Protein AF-A0A6I2RCQ2-F1 (afdb_monomer_lite)

Secondary structure (DSSP, 8-state):
---HHHHHHHT--SS-HHHHHHHHHHHS-HHHHHHHHHHHHHTT-HHHHEEEEEEEEEETTEEEEEEEEEEHHHHHHHHHH-SS-TTHHHHHHHHHHTTTHHHHHHSSBEEEETTTTEEEESSSS-SEEEEEETTTTEEEEEEE-SSEEEEEEEEETTS---PPTTEEEEEE-SS-EEEPPGGG-----------

Sequence (195 aa):
MIDRRFEVIEKDENQELSKILACAEQHLTCVEFGRKLLYMASQGRADQSFLLARAEVYYGLQSQYYSVIAGEHIRKRTQQRTWIQPGMVVEVAVGWLNSLLGPEIVEHQAEWDSTDKCMVPKSGDWCATAIVDEKHGFTLVLEAGETYVHIVTLVDKTHSFQAKPGTRVFVMDRYGAFAEDPSRSRPFRRIKKEP

pLDDT: mean 77.59, std 15.49, range [30.28, 94.56]

Radius of gyration: 16.58 Å; chains: 1; bounding box: 45×44×49 Å

Foldseek 3Di:
DQDVLCVCLLVCPPLCVQQSLQVCPVVDPLVVSVVNVVVCVVVVSCVVFKAWDWAWADDPPDIAIAIEIETPQQQVCCVVAFPDHSNVVSVVVSVCLNDPCVCVQAVFAWHADPVVRDIDTPDDFAQWEWEQEPPRFKIWIWGYHNHYIYGSDIGGNQDFDDDDGRYWYWYQDPVGIDTDDPVPPDGSDPPPPDD

Structure (mmCIF, N/CA/C/O backbone):
data_AF-A0A6I2RCQ2-F1
#
_entry.id   AF-A0A6I2RCQ2-F1
#
loop_
_atom_site.group_PDB
_atom_site.id
_atom_site.type_symbol
_atom_site.label_atom_id
_atom_site.label_alt_id
_atom_site.label_comp_id
_atom_site.label_asym_id
_atom_site.label_entity_id
_atom_site.label_seq_id
_atom_site.pdbx_PDB_ins_code
_atom_site.Cartn_x
_atom_site.Cartn_y
_atom_site.Cartn_z
_atom_site.occupancy
_atom_site.B_iso_or_equiv
_atom_site.auth_seq_id
_atom_site.auth_comp_id
_atom_site.auth_asym_id
_atom_site.auth_atom_id
_atom_site.pdbx_PDB_model_num
ATOM 1 N N . MET A 1 1 ? 8.706 -0.526 -26.725 1.00 41.12 1 MET A N 1
ATOM 2 C CA . MET A 1 1 ? 9.388 -1.764 -26.294 1.00 41.12 1 MET A CA 1
ATOM 3 C C . MET A 1 1 ? 8.865 -2.070 -24.902 1.00 41.12 1 MET A C 1
ATOM 5 O O . MET A 1 1 ? 8.997 -1.205 -24.045 1.00 41.12 1 MET A O 1
ATOM 9 N N . ILE A 1 2 ? 8.160 -3.187 -24.711 1.00 47.19 2 ILE A N 1
ATOM 10 C CA . ILE A 1 2 ? 7.672 -3.570 -23.379 1.00 47.19 2 ILE A CA 1
ATOM 11 C C . ILE A 1 2 ? 8.904 -3.962 -22.557 1.00 47.19 2 ILE A C 1
ATOM 13 O O . ILE A 1 2 ? 9.757 -4.714 -23.023 1.00 47.19 2 ILE A O 1
ATOM 17 N N . ASP A 1 3 ? 9.056 -3.365 -21.380 1.00 55.69 3 ASP A N 1
ATOM 18 C CA . ASP A 1 3 ? 10.129 -3.719 -20.458 1.00 55.69 3 ASP A CA 1
ATOM 19 C C . ASP A 1 3 ? 9.802 -5.083 -19.851 1.00 55.69 3 ASP A C 1
ATOM 21 O O . ASP A 1 3 ? 8.772 -5.233 -19.192 1.00 55.69 3 ASP A O 1
ATOM 25 N N . ARG A 1 4 ? 10.675 -6.073 -20.073 1.00 55.38 4 ARG A N 1
ATOM 26 C CA . ARG A 1 4 ? 10.490 -7.458 -19.607 1.00 55.38 4 ARG A CA 1
ATOM 27 C C . ARG A 1 4 ? 10.214 -7.564 -18.104 1.00 55.38 4 ARG A C 1
ATOM 29 O O . ARG A 1 4 ? 9.633 -8.550 -17.672 1.00 55.38 4 ARG A O 1
ATOM 36 N N . ARG A 1 5 ? 10.584 -6.554 -17.307 1.00 59.34 5 ARG A N 1
ATOM 37 C CA . ARG A 1 5 ? 10.296 -6.496 -15.861 1.00 59.34 5 ARG A CA 1
ATOM 38 C C . ARG A 1 5 ? 8.799 -6.355 -15.553 1.00 59.34 5 ARG A C 1
ATOM 40 O O . ARG A 1 5 ? 8.352 -6.838 -14.523 1.00 59.34 5 ARG A O 1
ATOM 47 N N . PHE A 1 6 ? 8.027 -5.745 -16.456 1.00 58.06 6 PHE A N 1
ATOM 48 C CA . PHE A 1 6 ? 6.571 -5.590 -16.340 1.00 58.06 6 PHE A CA 1
ATOM 49 C C . PHE A 1 6 ? 5.795 -6.737 -17.004 1.00 58.06 6 PHE A C 1
ATOM 51 O O . PHE A 1 6 ? 4.677 -7.020 -16.591 1.00 58.06 6 PHE A O 1
ATOM 58 N N . GLU A 1 7 ? 6.395 -7.464 -17.957 1.00 58.75 7 GLU A N 1
ATOM 59 C CA . GLU A 1 7 ? 5.800 -8.700 -18.509 1.00 58.75 7 GLU A CA 1
ATOM 60 C C . GLU A 1 7 ? 5.583 -9.774 -17.428 1.00 58.75 7 GLU A C 1
ATOM 62 O O . GLU A 1 7 ? 4.724 -10.642 -17.576 1.00 58.75 7 GLU A O 1
ATOM 67 N N . VAL A 1 8 ? 6.344 -9.712 -16.328 1.00 58.81 8 VAL A N 1
ATOM 68 C CA . VAL A 1 8 ? 6.175 -10.598 -15.167 1.00 58.81 8 VAL A CA 1
ATOM 69 C C . VAL A 1 8 ? 4.902 -10.258 -14.388 1.00 58.81 8 VAL A C 1
ATOM 71 O O . VAL A 1 8 ? 4.250 -11.180 -13.919 1.00 58.81 8 VAL A O 1
ATOM 74 N N . ILE A 1 9 ? 4.489 -8.983 -14.324 1.00 58.94 9 ILE A N 1
ATOM 75 C CA . ILE A 1 9 ? 3.223 -8.570 -13.679 1.00 58.94 9 ILE A CA 1
ATOM 76 C C . ILE A 1 9 ? 2.032 -9.207 -14.398 1.00 58.94 9 ILE A C 1
ATOM 78 O O . ILE A 1 9 ? 1.098 -9.680 -13.759 1.00 58.94 9 ILE A O 1
ATOM 82 N N . GLU A 1 10 ? 2.081 -9.269 -15.731 1.00 53.50 10 GLU A N 1
ATOM 83 C CA . GLU A 1 10 ? 1.006 -9.858 -16.539 1.00 53.50 10 GLU A CA 1
ATOM 84 C C . GLU A 1 10 ? 0.818 -11.360 -16.272 1.00 53.50 10 GLU A C 1
ATOM 86 O O . GLU A 1 10 ? -0.286 -11.875 -16.448 1.00 53.50 10 GLU A O 1
ATOM 91 N N . LYS A 1 11 ? 1.880 -12.050 -15.833 1.00 53.91 11 LYS A N 1
ATOM 92 C CA . LYS A 1 11 ? 1.929 -13.503 -15.609 1.00 53.91 11 LYS A CA 1
ATOM 93 C C . LYS A 1 11 ? 2.073 -13.892 -14.135 1.00 53.91 11 LYS A C 1
ATOM 95 O O . LYS A 1 11 ? 2.309 -15.067 -13.853 1.00 53.91 11 LYS A O 1
ATOM 100 N N . ASP A 1 12 ? 1.981 -12.940 -13.206 1.00 58.34 12 ASP A N 1
ATOM 101 C CA . ASP A 1 12 ? 2.188 -13.208 -11.782 1.00 58.34 12 ASP A CA 1
ATOM 102 C C . ASP A 1 12 ? 0.964 -13.900 -11.166 1.00 58.34 12 ASP A C 1
ATOM 104 O O . ASP A 1 12 ? 0.115 -13.303 -10.506 1.00 58.34 12 ASP A O 1
ATOM 108 N N . GLU A 1 13 ? 0.887 -15.210 -11.379 1.00 51.34 13 GLU A N 1
ATOM 109 C CA . GLU A 1 13 ? -0.003 -16.108 -10.642 1.00 51.34 13 GLU A CA 1
ATOM 110 C C . GLU A 1 13 ? 0.528 -16.410 -9.223 1.00 51.34 13 GLU A C 1
ATOM 112 O O . GLU A 1 13 ? -0.199 -16.966 -8.394 1.00 51.34 13 GLU A O 1
ATOM 117 N N . ASN A 1 14 ? 1.781 -16.029 -8.930 1.00 51.81 14 ASN A N 1
ATOM 118 C CA . ASN A 1 14 ? 2.586 -16.514 -7.806 1.00 51.81 14 ASN A CA 1
ATOM 119 C C . ASN A 1 14 ? 2.644 -15.575 -6.594 1.00 51.81 14 ASN A C 1
ATOM 121 O O . ASN A 1 14 ? 3.354 -15.880 -5.638 1.00 51.81 14 ASN A O 1
ATOM 125 N N . GLN A 1 15 ? 1.857 -14.496 -6.575 1.00 62.38 15 GLN A N 1
ATOM 126 C CA . GLN A 1 15 ? 1.796 -13.562 -5.440 1.00 62.38 15 GLN A CA 1
ATOM 127 C C . GLN A 1 15 ? 3.120 -12.807 -5.199 1.00 62.38 15 GLN A C 1
ATOM 129 O O . GLN A 1 15 ? 3.391 -12.399 -4.071 1.00 62.38 15 GLN A O 1
ATOM 134 N N . GLU A 1 16 ? 3.944 -12.596 -6.231 1.00 74.00 16 GLU A N 1
ATOM 135 C CA . GLU A 1 16 ? 5.191 -11.822 -6.119 1.00 74.00 16 GLU A CA 1
ATOM 136 C C . GLU A 1 16 ? 5.012 -10.324 -6.426 1.00 74.00 16 GLU A C 1
ATOM 138 O O . GLU A 1 16 ? 5.992 -9.581 -6.495 1.00 74.00 16 GLU A O 1
ATOM 143 N N . LEU A 1 17 ? 3.773 -9.850 -6.579 1.00 80.69 17 LEU A N 1
ATOM 144 C CA . LEU A 1 17 ? 3.477 -8.479 -6.989 1.00 80.69 17 LEU A CA 1
ATOM 145 C C . LEU A 1 17 ? 4.174 -7.410 -6.129 1.00 80.69 17 LEU A C 1
ATOM 147 O O . LEU A 1 17 ? 4.694 -6.452 -6.695 1.00 80.69 17 LEU A O 1
ATOM 151 N N . SER A 1 18 ? 4.290 -7.599 -4.807 1.00 82.75 18 SER A N 1
ATOM 152 C CA . SER A 1 18 ? 5.044 -6.685 -3.925 1.00 82.75 18 SER A CA 1
ATOM 153 C C . SER A 1 18 ? 6.497 -6.506 -4.377 1.00 82.75 18 SER A C 1
ATOM 155 O O . SER A 1 18 ? 6.958 -5.387 -4.589 1.00 82.75 18 SER A O 1
ATOM 157 N N . LYS A 1 19 ? 7.207 -7.616 -4.609 1.00 84.12 19 LYS A N 1
ATOM 158 C CA . LYS A 1 19 ? 8.590 -7.618 -5.099 1.00 84.12 19 LYS A CA 1
ATOM 159 C C . LYS A 1 19 ? 8.686 -6.958 -6.468 1.00 84.12 19 LYS A C 1
ATOM 161 O O . LYS A 1 19 ? 9.584 -6.154 -6.697 1.00 84.12 19 LYS A O 1
ATOM 166 N N . ILE A 1 20 ? 7.783 -7.302 -7.387 1.00 82.50 20 ILE A N 1
ATOM 167 C CA . ILE A 1 20 ? 7.839 -6.786 -8.758 1.00 82.50 20 ILE A CA 1
ATOM 168 C C . ILE A 1 20 ? 7.635 -5.268 -8.768 1.00 82.50 20 ILE A C 1
ATOM 170 O O . ILE A 1 20 ? 8.398 -4.567 -9.431 1.00 82.50 20 ILE A O 1
ATOM 174 N N . LEU A 1 21 ? 6.654 -4.758 -8.015 1.00 83.06 21 LEU A N 1
ATOM 175 C CA . LEU A 1 21 ? 6.384 -3.324 -7.902 1.00 83.06 21 LEU A CA 1
ATOM 176 C C . LEU A 1 21 ? 7.555 -2.582 -7.252 1.00 83.06 21 LEU A C 1
ATOM 178 O O . LEU A 1 21 ? 8.039 -1.608 -7.826 1.00 83.06 21 LEU A O 1
ATOM 182 N N . ALA A 1 22 ? 8.062 -3.078 -6.121 1.00 83.81 22 ALA A N 1
ATOM 183 C CA . ALA A 1 22 ? 9.182 -2.466 -5.412 1.00 83.81 22 ALA A CA 1
ATOM 184 C C . ALA A 1 22 ? 10.463 -2.444 -6.260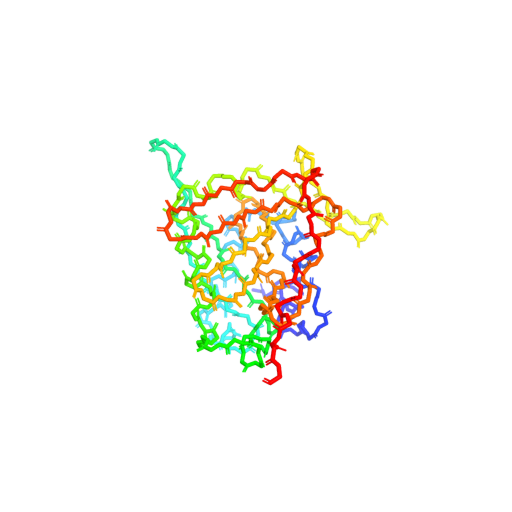 1.00 83.81 22 ALA A C 1
ATOM 186 O O . ALA A 1 22 ? 11.077 -1.391 -6.431 1.00 83.81 22 ALA A O 1
ATOM 187 N N . CYS A 1 23 ? 10.831 -3.570 -6.881 1.00 84.44 23 CYS A N 1
ATOM 188 C CA . CYS A 1 23 ? 11.979 -3.617 -7.782 1.00 84.44 23 CYS A CA 1
ATOM 189 C C . CYS A 1 23 ? 11.779 -2.718 -9.010 1.00 84.44 23 CYS A C 1
ATOM 191 O O . CYS A 1 23 ? 12.731 -2.094 -9.471 1.00 84.44 23 CYS A O 1
ATOM 193 N N . ALA A 1 24 ? 10.572 -2.641 -9.572 1.00 80.00 24 ALA A N 1
ATOM 194 C CA . ALA A 1 24 ? 10.303 -1.770 -10.709 1.00 80.00 24 ALA A CA 1
ATOM 195 C C . ALA A 1 24 ? 10.448 -0.285 -10.347 1.00 80.00 24 ALA A C 1
ATOM 197 O O . ALA A 1 24 ? 11.057 0.450 -11.122 1.00 80.00 24 ALA A O 1
ATOM 198 N N . GLU A 1 25 ? 9.942 0.140 -9.189 1.00 82.31 25 GLU A N 1
ATOM 199 C CA . GLU A 1 25 ? 10.071 1.519 -8.704 1.00 82.31 25 GLU A CA 1
ATOM 200 C C . GLU A 1 25 ? 11.527 1.878 -8.363 1.00 82.31 25 GLU A C 1
ATOM 202 O O . GLU A 1 25 ? 11.984 2.954 -8.721 1.00 82.31 25 GLU A O 1
ATOM 207 N N . GLN A 1 26 ? 12.308 0.953 -7.791 1.00 82.44 26 GLN A N 1
ATOM 208 C CA . GLN A 1 26 ? 13.737 1.175 -7.506 1.00 82.44 26 GLN A CA 1
ATOM 209 C C . GLN A 1 26 ? 14.605 1.365 -8.765 1.00 82.44 26 GLN A C 1
ATOM 211 O O . GLN A 1 26 ? 15.686 1.947 -8.691 1.00 82.44 26 GLN A O 1
ATOM 216 N N . HIS A 1 27 ? 14.177 0.846 -9.921 1.00 78.75 27 HIS A N 1
ATOM 217 C CA . HIS A 1 27 ? 14.987 0.847 -11.147 1.00 78.75 27 HIS A CA 1
ATOM 218 C C . HIS A 1 27 ? 14.441 1.741 -12.267 1.00 78.75 27 HIS A C 1
ATOM 220 O O . HIS A 1 27 ? 15.075 1.838 -13.322 1.00 78.75 27 HIS A O 1
ATOM 226 N N . LEU A 1 28 ? 13.260 2.330 -12.092 1.00 75.25 28 LEU A N 1
ATOM 227 C CA . LEU A 1 28 ? 12.632 3.232 -13.054 1.00 75.25 28 LEU A CA 1
ATOM 228 C C . LEU A 1 28 ? 12.407 4.587 -12.403 1.00 75.25 28 LEU A C 1
ATOM 230 O O . LEU A 1 28 ? 12.220 4.685 -11.197 1.00 75.25 28 LEU A O 1
ATOM 234 N N . THR A 1 29 ? 12.342 5.644 -13.206 1.00 75.56 29 THR A N 1
ATOM 235 C CA . THR A 1 29 ? 11.833 6.913 -12.680 1.00 75.56 29 THR A CA 1
ATOM 236 C C . THR A 1 29 ? 10.344 6.783 -12.333 1.00 75.56 29 THR A C 1
ATOM 238 O O . THR A 1 29 ? 9.600 6.064 -13.008 1.00 75.56 29 THR A O 1
ATOM 241 N N . CYS A 1 30 ? 9.871 7.550 -11.347 1.00 68.88 30 CYS A N 1
ATOM 242 C CA . CYS A 1 30 ? 8.453 7.633 -10.967 1.00 68.88 30 CYS A CA 1
ATOM 243 C C . CYS A 1 30 ? 7.515 7.833 -12.173 1.00 68.88 30 CYS A C 1
ATOM 245 O O . CYS A 1 30 ? 6.442 7.234 -12.269 1.00 68.88 30 CYS A O 1
ATOM 247 N N . VAL A 1 31 ? 7.942 8.653 -13.141 1.00 71.56 31 VAL A N 1
ATOM 248 C CA . VAL A 1 31 ? 7.186 8.935 -14.370 1.00 71.56 31 VAL A CA 1
ATOM 249 C C . VAL A 1 31 ? 7.101 7.705 -15.274 1.00 71.56 31 VAL A C 1
ATOM 251 O O . VAL A 1 31 ? 6.040 7.422 -15.833 1.00 71.56 31 VAL A O 1
ATOM 254 N N . GLU A 1 32 ? 8.198 6.969 -15.442 1.00 74.94 32 GLU A N 1
ATOM 255 C CA . GLU A 1 32 ? 8.230 5.750 -16.256 1.00 74.94 32 GLU A CA 1
ATOM 256 C C . GLU A 1 32 ? 7.414 4.627 -15.623 1.00 74.94 32 GLU A C 1
ATOM 258 O O . GLU A 1 32 ? 6.668 3.944 -16.328 1.00 74.94 32 GLU A O 1
ATOM 263 N N . PHE A 1 33 ? 7.523 4.469 -14.305 1.00 76.62 33 PHE A N 1
ATOM 264 C CA . PHE A 1 33 ? 6.756 3.502 -13.533 1.00 76.62 33 PHE A CA 1
ATOM 265 C C . PHE A 1 33 ? 5.246 3.765 -13.661 1.00 76.62 33 PHE A C 1
ATOM 267 O O . PHE A 1 33 ? 4.500 2.899 -14.129 1.00 76.62 33 PHE A O 1
ATOM 274 N N . GLY A 1 34 ? 4.805 4.997 -13.381 1.00 72.62 34 GLY A N 1
ATOM 275 C CA . GLY A 1 34 ? 3.395 5.381 -13.489 1.00 72.62 34 GLY A CA 1
ATOM 276 C C . GLY A 1 34 ? 2.838 5.251 -14.912 1.00 72.62 34 GLY A C 1
ATOM 277 O O . GLY A 1 34 ? 1.743 4.720 -15.110 1.00 72.62 34 GLY A O 1
ATOM 278 N N . ARG A 1 35 ? 3.601 5.662 -15.938 1.00 74.62 35 ARG A N 1
ATOM 279 C CA . ARG A 1 35 ? 3.187 5.500 -17.346 1.00 74.62 35 ARG A CA 1
ATOM 280 C C . ARG A 1 35 ? 3.020 4.035 -17.738 1.00 74.62 35 ARG A C 1
ATOM 282 O O . ARG A 1 35 ? 2.090 3.724 -18.478 1.00 74.62 35 ARG A O 1
ATOM 289 N N . LYS A 1 36 ? 3.888 3.141 -17.256 1.00 73.44 36 LYS A N 1
ATOM 290 C CA . LYS A 1 36 ? 3.789 1.703 -17.549 1.00 73.44 36 LYS A CA 1
ATOM 291 C C . LYS A 1 36 ? 2.567 1.066 -16.894 1.00 73.44 36 LYS A C 1
ATOM 293 O O . LYS A 1 36 ? 1.869 0.313 -17.568 1.00 73.44 36 LYS A O 1
ATOM 298 N N . LEU A 1 37 ? 2.265 1.405 -15.640 1.00 72.50 37 LEU A N 1
ATOM 299 C CA . LEU A 1 37 ? 1.054 0.927 -14.960 1.00 72.50 37 LEU A CA 1
ATOM 300 C C . LEU A 1 37 ? -0.220 1.346 -15.701 1.00 72.50 37 LEU A C 1
ATOM 302 O O . LEU A 1 37 ? -1.070 0.507 -16.001 1.00 72.50 37 LEU A O 1
ATOM 306 N N . LEU A 1 38 ? -0.319 2.627 -16.068 1.00 72.62 38 LEU A N 1
ATOM 307 C CA . LEU A 1 38 ? -1.460 3.147 -16.826 1.00 72.62 38 LEU A CA 1
ATOM 308 C C . LEU A 1 38 ? -1.563 2.518 -18.220 1.00 72.62 38 LEU A C 1
ATOM 310 O O . LEU A 1 38 ? -2.662 2.193 -18.670 1.00 72.62 38 LEU A O 1
ATOM 314 N N . TYR A 1 39 ? -0.428 2.309 -18.895 1.00 72.06 39 TYR A N 1
ATOM 315 C CA . TYR A 1 39 ? -0.391 1.620 -20.181 1.00 72.06 39 TYR A CA 1
ATOM 316 C C . TYR A 1 39 ? -0.957 0.199 -20.071 1.00 72.06 39 TYR A C 1
ATOM 318 O O . TYR A 1 39 ? -1.872 -0.135 -20.821 1.00 72.06 39 TYR A O 1
ATOM 326 N N . MET A 1 40 ? -0.498 -0.606 -19.106 1.00 66.69 40 MET A N 1
ATOM 327 C CA . MET A 1 40 ? -1.024 -1.960 -18.884 1.00 66.69 40 MET A CA 1
ATOM 328 C C . MET A 1 40 ? -2.530 -1.964 -18.588 1.00 66.69 40 MET A C 1
ATOM 330 O O . MET A 1 40 ? -3.253 -2.820 -19.100 1.00 66.69 40 MET A O 1
ATOM 334 N N . ALA A 1 41 ? -3.022 -0.977 -17.831 1.00 65.94 41 ALA A N 1
ATOM 335 C CA . ALA A 1 41 ? -4.452 -0.835 -17.577 1.00 65.94 41 ALA A CA 1
ATOM 336 C C . ALA A 1 41 ? -5.254 -0.511 -18.844 1.00 65.94 41 ALA A C 1
ATOM 338 O O . ALA A 1 41 ? -6.231 -1.192 -19.146 1.00 65.94 41 ALA A O 1
ATOM 339 N N . SER A 1 42 ? -4.792 0.453 -19.647 1.00 65.38 42 SER A N 1
ATOM 340 C CA . SER A 1 42 ? -5.450 0.850 -20.903 1.00 65.38 42 SER A CA 1
ATOM 341 C C . SER A 1 42 ? -5.519 -0.246 -21.973 1.00 65.38 42 SER A C 1
ATOM 343 O O . SER A 1 42 ? -6.356 -0.171 -22.867 1.00 65.38 42 SER A O 1
ATOM 345 N N . GLN A 1 43 ? -4.663 -1.270 -21.898 1.00 63.75 43 GLN A N 1
ATOM 346 C CA . GLN A 1 43 ? -4.681 -2.406 -22.827 1.00 63.75 43 GLN A CA 1
ATOM 347 C C . GLN A 1 43 ? -5.752 -3.458 -22.469 1.00 63.75 43 GLN A C 1
ATOM 349 O O . GLN A 1 43 ? -5.771 -4.528 -23.075 1.00 63.75 43 GLN A O 1
ATOM 354 N N . GLY A 1 44 ? -6.607 -3.203 -21.467 1.00 56.22 44 GLY A N 1
ATOM 355 C CA . GLY A 1 44 ? -7.601 -4.168 -20.972 1.00 56.22 44 GLY A CA 1
ATOM 356 C C . GLY A 1 44 ? -6.981 -5.367 -20.244 1.00 56.22 44 GLY A C 1
ATOM 357 O O . GLY A 1 44 ? -7.664 -6.348 -19.962 1.00 56.22 44 GLY A O 1
ATOM 358 N N . ARG A 1 45 ? -5.673 -5.303 -19.952 1.00 54.06 45 ARG A N 1
ATOM 359 C CA . ARG A 1 45 ? -4.911 -6.365 -19.279 1.00 54.06 45 ARG A CA 1
ATOM 360 C C . ARG A 1 45 ? -4.962 -6.247 -17.755 1.00 54.06 45 ARG A C 1
ATOM 362 O O . ARG A 1 45 ? -4.864 -7.265 -17.076 1.00 54.06 45 ARG A O 1
ATOM 369 N N . ALA A 1 46 ? -5.179 -5.041 -17.215 1.00 52.31 46 ALA A N 1
ATOM 370 C CA . ALA A 1 46 ? -5.454 -4.855 -15.784 1.00 52.31 46 ALA A CA 1
ATOM 371 C C . ALA A 1 46 ? -6.672 -5.683 -15.346 1.00 52.31 46 ALA A C 1
ATOM 373 O O . ALA A 1 46 ? -6.574 -6.495 -14.431 1.00 52.31 46 ALA A O 1
ATOM 374 N N . ASP A 1 47 ? -7.774 -5.631 -16.093 1.00 52.78 47 ASP A N 1
ATOM 375 C CA . ASP A 1 47 ? -8.988 -6.383 -15.751 1.00 52.78 47 ASP A CA 1
ATOM 376 C C . ASP A 1 47 ? -8.799 -7.913 -15.760 1.00 52.78 47 ASP A C 1
ATOM 378 O O . ASP A 1 47 ? -9.660 -8.639 -15.263 1.00 52.78 47 ASP A O 1
ATOM 382 N N . GLN A 1 48 ? -7.676 -8.431 -16.273 1.00 58.03 48 GLN A N 1
ATOM 383 C CA . GLN A 1 48 ? -7.335 -9.855 -16.243 1.00 58.03 48 GLN A CA 1
ATOM 384 C C . GLN A 1 48 ? -6.315 -10.219 -15.151 1.00 58.03 48 GLN A C 1
ATOM 386 O O . GLN A 1 48 ? -6.493 -11.279 -14.547 1.00 58.03 48 GLN A O 1
ATOM 391 N N . SER A 1 49 ? -5.333 -9.353 -14.854 1.00 64.81 49 SER A N 1
ATOM 392 C CA . SER A 1 49 ? -4.196 -9.671 -13.963 1.00 64.81 49 SER A CA 1
ATOM 393 C C . SER A 1 49 ? -4.117 -8.839 -12.666 1.00 64.81 49 SER A C 1
ATOM 395 O O . SER A 1 49 ? -3.635 -9.346 -11.650 1.00 64.81 49 SER A O 1
ATOM 397 N N . PHE A 1 50 ? -4.567 -7.576 -12.656 1.00 74.06 50 PHE A N 1
ATOM 398 C CA . PHE A 1 50 ? -4.534 -6.705 -11.469 1.00 74.06 50 PHE A CA 1
ATOM 399 C C . PHE A 1 50 ? -5.502 -5.512 -11.575 1.00 74.06 50 PHE A C 1
ATOM 401 O O . PHE A 1 50 ? -5.598 -4.842 -12.593 1.00 74.06 50 PHE A O 1
ATOM 408 N N . LEU A 1 51 ? -6.171 -5.166 -10.482 1.00 79.00 51 LEU A N 1
ATOM 409 C CA . LEU A 1 51 ? -6.992 -3.962 -10.384 1.00 79.00 51 LEU A CA 1
ATOM 410 C C . LEU A 1 51 ? -6.106 -2.728 -10.169 1.00 79.00 51 LEU A C 1
ATOM 412 O O . LEU A 1 51 ? -5.129 -2.792 -9.419 1.00 79.00 51 LEU A O 1
ATOM 416 N N . LEU A 1 52 ? -6.473 -1.604 -10.791 1.00 85.25 52 LEU A N 1
ATOM 417 C CA . LEU A 1 52 ? -5.770 -0.326 -10.676 1.00 85.25 52 LEU A CA 1
ATOM 418 C C . LEU A 1 52 ? -6.761 0.819 -10.445 1.00 85.25 52 LEU A C 1
ATOM 420 O O . LEU A 1 52 ? -7.713 0.981 -11.205 1.00 85.25 52 LEU A O 1
ATOM 424 N N . ALA A 1 53 ? -6.486 1.658 -9.452 1.00 87.88 53 ALA A N 1
ATOM 425 C CA . ALA A 1 53 ? -7.134 2.954 -9.284 1.00 87.88 53 ALA A CA 1
ATOM 426 C C . ALA A 1 53 ? -6.108 4.032 -8.927 1.00 87.88 53 ALA A C 1
ATOM 428 O O . ALA A 1 53 ? -4.913 3.766 -8.793 1.00 87.88 53 ALA A O 1
ATOM 429 N N . ARG A 1 54 ? -6.582 5.267 -8.774 1.00 89.50 54 ARG A N 1
ATOM 430 C CA . ARG A 1 54 ? -5.757 6.414 -8.407 1.00 89.50 54 ARG A CA 1
ATOM 431 C C . ARG A 1 54 ? -6.326 7.073 -7.159 1.00 89.50 54 ARG A C 1
ATOM 433 O O . ARG A 1 54 ? -7.506 7.413 -7.137 1.00 89.50 54 ARG A O 1
ATOM 440 N N . ALA A 1 55 ? -5.479 7.255 -6.156 1.00 91.75 55 ALA A N 1
ATOM 441 C CA . ALA A 1 55 ? -5.782 8.022 -4.954 1.00 91.75 55 ALA A CA 1
ATOM 442 C C . ALA A 1 55 ? -5.015 9.349 -4.975 1.00 91.75 55 ALA A C 1
ATOM 444 O O . ALA A 1 55 ? -3.919 9.420 -5.535 1.00 91.75 55 ALA A O 1
ATOM 445 N N . GLU A 1 56 ? -5.593 10.386 -4.379 1.00 94.31 56 GLU A N 1
ATOM 446 C CA . GLU A 1 56 ? -4.947 11.672 -4.128 1.00 94.31 56 GLU A CA 1
ATOM 447 C C . GLU A 1 56 ? -4.771 11.833 -2.621 1.00 94.31 56 GLU A C 1
ATOM 449 O O . GLU A 1 56 ? -5.746 11.958 -1.882 1.00 94.31 56 GLU A O 1
ATOM 454 N N . VAL A 1 57 ? -3.522 11.802 -2.168 1.00 93.81 57 VAL A N 1
ATOM 455 C CA . VAL A 1 57 ? -3.178 11.936 -0.754 1.00 93.81 57 VAL A CA 1
ATOM 456 C C . VAL A 1 57 ? -2.778 13.379 -0.479 1.00 93.81 57 VAL A C 1
ATOM 458 O O . VAL A 1 57 ? -1.908 13.917 -1.165 1.00 93.81 57 VAL A O 1
ATOM 461 N N . TYR A 1 58 ? -3.400 13.991 0.530 1.00 90.25 58 TYR A N 1
ATOM 462 C CA . TYR A 1 58 ? -3.165 15.380 0.925 1.00 90.25 58 TYR A CA 1
ATOM 463 C C . TYR A 1 58 ? -2.257 15.481 2.157 1.00 90.25 58 TYR A C 1
ATOM 465 O O . TYR A 1 58 ? -2.553 14.913 3.204 1.00 90.25 58 TYR A O 1
ATOM 473 N N . TYR A 1 59 ? -1.206 16.293 2.049 1.00 86.12 59 TYR A N 1
ATOM 474 C CA . TYR A 1 59 ? -0.272 16.663 3.112 1.00 86.12 59 TYR A CA 1
ATOM 475 C C . TYR A 1 59 ? -0.407 18.158 3.398 1.00 86.12 59 TYR A C 1
ATOM 477 O O . TYR A 1 59 ? 0.290 19.006 2.830 1.00 86.12 59 TYR A O 1
ATOM 485 N N . GLY A 1 60 ? -1.378 18.509 4.239 1.00 84.19 60 GLY A N 1
ATOM 486 C CA . GLY A 1 60 ? -1.746 19.907 4.449 1.00 84.19 60 GLY A CA 1
ATOM 487 C C . GLY A 1 60 ? -2.225 20.554 3.145 1.00 84.19 60 GLY A C 1
ATOM 488 O O . GLY A 1 60 ? -3.311 20.247 2.668 1.00 84.19 60 GLY A O 1
ATOM 489 N N . LEU A 1 61 ? -1.420 21.462 2.581 1.00 85.25 61 LEU A N 1
ATOM 490 C CA . LEU A 1 61 ? -1.736 22.186 1.338 1.00 85.25 61 LEU A CA 1
ATOM 491 C C . LEU A 1 61 ? -1.213 21.504 0.066 1.00 85.25 61 LEU A C 1
ATOM 493 O O . LEU A 1 61 ? -1.519 21.959 -1.034 1.00 85.25 61 LEU A O 1
ATOM 497 N N . GLN A 1 62 ? -0.391 20.466 0.201 1.00 89.44 62 GLN A N 1
ATOM 498 C CA . GLN A 1 62 ? 0.167 19.730 -0.930 1.00 89.44 62 GLN A CA 1
ATOM 499 C C . GLN A 1 62 ? -0.619 18.441 -1.152 1.00 89.44 62 GLN A C 1
ATOM 501 O O . GLN A 1 62 ? -1.176 17.886 -0.208 1.00 89.44 62 GLN A O 1
ATOM 506 N N . SER A 1 63 ? -0.652 17.950 -2.388 1.00 91.81 63 SER A N 1
ATOM 507 C CA . SER A 1 63 ? -1.188 16.626 -2.689 1.00 91.81 63 SER A CA 1
ATOM 508 C C . SER A 1 63 ? -0.291 15.864 -3.652 1.00 91.81 63 SER A C 1
ATOM 510 O O . SER A 1 63 ? 0.424 16.448 -4.471 1.00 91.81 63 SER A O 1
ATOM 512 N N . GLN A 1 64 ? -0.324 14.541 -3.536 1.00 91.38 64 GLN A N 1
ATOM 513 C CA . GLN A 1 64 ? 0.369 13.631 -4.432 1.00 91.38 64 GLN A CA 1
ATOM 514 C C . GLN A 1 64 ? -0.559 12.491 -4.832 1.00 91.38 64 GLN A C 1
ATOM 516 O O . GLN A 1 64 ? -1.365 11.999 -4.043 1.00 91.38 64 GLN A O 1
ATOM 521 N N . TYR A 1 65 ? -0.431 12.059 -6.084 1.00 90.31 65 TYR A N 1
ATOM 522 C CA . TYR A 1 65 ? -1.201 10.939 -6.596 1.00 90.31 65 TYR A CA 1
ATOM 523 C C . TYR A 1 65 ? -0.456 9.621 -6.437 1.00 90.31 65 TYR A C 1
ATOM 525 O O . TYR A 1 65 ? 0.710 9.518 -6.816 1.00 90.31 65 TYR A O 1
ATOM 533 N N . TYR A 1 66 ? -1.186 8.608 -5.980 1.00 91.25 66 TYR A N 1
ATOM 534 C CA . TYR A 1 66 ? -0.700 7.244 -5.822 1.00 91.25 66 TYR A CA 1
ATOM 535 C C . TYR A 1 66 ? -1.519 6.280 -6.676 1.00 91.25 66 TYR A C 1
ATOM 537 O O . TYR A 1 66 ? -2.746 6.385 -6.775 1.00 91.25 66 TYR A O 1
ATOM 545 N N . SER A 1 67 ? -0.828 5.324 -7.291 1.00 89.31 67 SER A N 1
ATOM 546 C CA . SER A 1 67 ? -1.458 4.196 -7.979 1.00 89.31 67 SER A CA 1
ATOM 547 C C . SER A 1 67 ? -1.855 3.138 -6.954 1.00 89.31 67 SER A C 1
ATOM 549 O O . SER A 1 67 ? -0.988 2.586 -6.288 1.00 89.31 67 SER A O 1
ATOM 551 N N . VAL A 1 68 ? -3.144 2.835 -6.820 1.00 91.06 68 VAL A N 1
ATOM 552 C CA . VAL A 1 68 ? -3.633 1.788 -5.913 1.00 91.06 68 VAL A CA 1
ATOM 553 C C . VAL A 1 68 ? -3.799 0.498 -6.696 1.00 91.06 68 VAL A C 1
ATOM 555 O O . VAL A 1 68 ? -4.560 0.461 -7.662 1.00 91.06 68 VAL A O 1
ATOM 558 N N . ILE A 1 69 ? -3.075 -0.545 -6.301 1.00 88.94 69 ILE A N 1
ATOM 559 C CA . ILE A 1 69 ? -2.903 -1.769 -7.086 1.00 88.94 69 ILE A CA 1
ATOM 560 C C . ILE A 1 69 ? -3.353 -2.970 -6.260 1.00 88.94 69 ILE A C 1
ATOM 562 O O . ILE A 1 69 ? -2.960 -3.111 -5.105 1.00 88.94 69 ILE A O 1
ATOM 566 N N . ALA A 1 70 ? -4.134 -3.871 -6.852 1.00 87.00 70 ALA A N 1
ATOM 567 C CA . ALA A 1 70 ? -4.479 -5.148 -6.233 1.00 87.00 70 ALA A CA 1
ATOM 568 C C . ALA A 1 70 ? -4.336 -6.290 -7.239 1.00 87.00 70 ALA A C 1
ATOM 570 O O . ALA A 1 70 ? -4.993 -6.291 -8.276 1.00 87.00 70 ALA A O 1
ATOM 571 N N . GLY A 1 71 ? -3.494 -7.276 -6.936 1.00 82.75 71 GLY A N 1
ATOM 572 C CA . GLY A 1 71 ? -3.281 -8.419 -7.824 1.00 82.75 71 GLY A CA 1
ATOM 573 C C . GLY A 1 71 ? -4.460 -9.394 -7.871 1.00 82.75 71 GLY A C 1
ATOM 574 O O . GLY A 1 71 ? -5.397 -9.335 -7.066 1.00 82.75 71 GLY A O 1
ATOM 575 N N . GLU A 1 72 ? -4.365 -10.371 -8.771 1.00 78.12 72 GLU A N 1
ATOM 576 C CA . GLU A 1 72 ? -5.375 -11.416 -8.969 1.00 78.12 72 GLU A CA 1
ATOM 577 C C . GLU A 1 72 ? -5.786 -12.146 -7.688 1.00 78.12 72 GLU A C 1
ATOM 579 O O . GLU A 1 72 ? -6.945 -12.508 -7.465 1.00 78.12 72 GLU A O 1
ATOM 584 N N . HIS A 1 73 ? -4.815 -12.356 -6.811 1.00 80.31 73 HIS A N 1
ATOM 585 C CA . HIS A 1 73 ? -5.026 -13.008 -5.536 1.00 80.31 73 HIS A CA 1
ATOM 586 C C . HIS A 1 73 ? -6.015 -12.247 -4.636 1.00 80.31 73 HIS A C 1
ATOM 588 O O . HIS A 1 73 ? -6.850 -12.874 -3.979 1.00 80.31 73 HIS A O 1
ATOM 594 N N . ILE A 1 74 ? -5.983 -10.910 -4.647 1.00 84.75 74 ILE A N 1
ATOM 595 C CA . ILE A 1 74 ? -6.973 -10.090 -3.942 1.00 84.75 74 ILE A CA 1
ATOM 596 C C . ILE A 1 74 ? -8.339 -10.269 -4.576 1.00 84.75 74 ILE A C 1
ATOM 598 O O . ILE A 1 74 ? -9.292 -10.547 -3.859 1.00 84.75 74 ILE A O 1
ATOM 602 N N . ARG A 1 75 ? -8.431 -10.198 -5.909 1.00 80.12 75 ARG A N 1
ATOM 603 C CA . ARG A 1 75 ? -9.693 -10.385 -6.636 1.00 80.12 75 ARG A CA 1
ATOM 604 C C . ARG A 1 75 ? -10.379 -11.695 -6.241 1.00 80.12 75 ARG A C 1
ATOM 606 O O . ARG A 1 75 ? -11.544 -11.676 -5.840 1.00 80.12 75 ARG A O 1
ATOM 613 N N . LYS A 1 76 ? -9.641 -12.811 -6.277 1.00 80.31 76 LYS A N 1
ATOM 614 C CA . LYS A 1 76 ? -10.132 -14.140 -5.871 1.00 80.31 76 LYS A CA 1
ATOM 615 C C . LYS A 1 76 ? -10.563 -14.169 -4.404 1.00 80.31 76 LYS A C 1
ATOM 617 O O . LYS A 1 76 ? -11.635 -14.683 -4.092 1.00 80.31 76 LYS A O 1
ATOM 622 N N . ARG A 1 77 ? -9.762 -13.603 -3.494 1.00 80.06 77 ARG A N 1
ATOM 623 C CA . ARG A 1 77 ? -10.108 -13.560 -2.064 1.00 80.06 77 ARG A CA 1
ATOM 624 C C . ARG A 1 77 ? -11.343 -12.718 -1.796 1.00 80.06 77 ARG A C 1
ATOM 626 O O . ARG A 1 77 ? -12.176 -13.158 -1.018 1.00 80.06 77 ARG A O 1
ATOM 633 N N . THR A 1 78 ? -11.499 -11.571 -2.446 1.00 81.94 78 THR A N 1
ATOM 634 C CA . THR A 1 78 ? -12.697 -10.738 -2.312 1.00 81.94 78 THR A CA 1
ATOM 635 C C . THR A 1 78 ? -13.945 -11.529 -2.707 1.00 81.94 78 THR A C 1
ATOM 637 O O . THR A 1 78 ? -14.876 -11.611 -1.917 1.00 81.94 78 THR A O 1
ATOM 640 N N . GLN A 1 79 ? -13.922 -12.233 -3.848 1.00 80.25 79 GLN A N 1
ATOM 641 C CA . GLN A 1 79 ? -15.043 -13.086 -4.280 1.00 80.25 79 GLN A CA 1
ATOM 642 C C . GLN A 1 79 ? -15.377 -14.215 -3.294 1.00 80.25 79 GLN A C 1
ATOM 644 O O . GLN A 1 79 ? -16.535 -14.597 -3.166 1.00 80.25 79 GLN A O 1
ATOM 649 N N . GLN A 1 80 ? -14.366 -14.788 -2.637 1.00 79.62 80 GLN A N 1
ATOM 650 C CA . GLN A 1 80 ? -14.533 -15.961 -1.773 1.00 79.62 80 GLN A CA 1
ATOM 651 C C . GLN A 1 80 ? -14.828 -15.620 -0.308 1.00 79.62 80 GLN A C 1
ATOM 653 O O . GLN A 1 80 ? -15.361 -16.462 0.411 1.00 79.62 80 GLN A O 1
ATOM 658 N N . ARG A 1 81 ? -14.411 -14.439 0.160 1.00 75.94 81 ARG A N 1
ATOM 659 C CA . ARG A 1 81 ? -14.293 -14.121 1.594 1.00 75.94 81 ARG A CA 1
ATOM 660 C C . ARG A 1 81 ? -15.131 -12.930 2.030 1.00 75.94 81 ARG A C 1
ATOM 662 O O . ARG A 1 81 ? -15.373 -12.765 3.221 1.00 75.94 81 ARG A O 1
ATOM 669 N N . THR A 1 82 ? -15.577 -12.085 1.106 1.00 78.44 82 THR A N 1
ATOM 670 C CA . THR A 1 82 ? -16.350 -10.890 1.452 1.00 78.44 82 THR A CA 1
ATOM 671 C C . THR A 1 82 ? -17.626 -10.788 0.634 1.00 78.44 82 THR A C 1
ATOM 673 O O . THR A 1 82 ? -17.838 -11.501 -0.342 1.00 78.44 82 THR A O 1
ATOM 676 N N . TRP A 1 83 ? -18.501 -9.881 1.064 1.00 75.62 83 TRP A N 1
ATOM 677 C CA . TRP A 1 83 ? -19.751 -9.563 0.374 1.00 75.62 83 TRP A CA 1
ATOM 678 C C . TRP A 1 83 ? -19.606 -8.400 -0.618 1.00 75.62 83 TRP A C 1
ATOM 680 O O . TRP A 1 83 ? -20.596 -7.982 -1.215 1.00 75.62 83 TRP A O 1
ATOM 690 N N . ILE A 1 84 ? -18.398 -7.842 -0.775 1.00 78.31 84 ILE A N 1
ATOM 691 C CA . ILE A 1 84 ? -18.151 -6.711 -1.676 1.00 78.31 84 ILE A CA 1
ATOM 692 C C . ILE A 1 84 ? -17.727 -7.205 -3.061 1.00 78.31 84 ILE A C 1
ATOM 694 O O . ILE A 1 84 ? -17.097 -8.252 -3.202 1.00 78.31 84 ILE A O 1
ATOM 698 N N . GLN A 1 85 ? -18.055 -6.439 -4.104 1.00 78.38 85 GLN A N 1
ATOM 699 C CA . GLN A 1 85 ? -17.588 -6.763 -5.450 1.00 78.38 85 GLN A CA 1
ATOM 700 C C . GLN A 1 85 ? -16.065 -6.580 -5.550 1.00 78.38 85 GLN A C 1
ATOM 702 O O . GLN A 1 85 ? -15.517 -5.692 -4.896 1.00 78.38 85 GLN A O 1
ATOM 707 N N . PRO A 1 86 ? -15.358 -7.354 -6.390 1.00 72.44 86 PRO A N 1
ATOM 708 C CA . PRO A 1 86 ? -13.900 -7.299 -6.432 1.00 72.44 86 PRO A CA 1
ATOM 709 C C . PRO A 1 86 ? -13.318 -5.929 -6.776 1.00 72.44 86 PRO A C 1
ATOM 711 O O . PRO A 1 86 ? -12.313 -5.562 -6.185 1.00 72.44 86 PRO A O 1
ATOM 714 N N . GLY A 1 87 ? -13.964 -5.149 -7.650 1.00 71.81 87 GLY A N 1
ATOM 715 C CA . GLY A 1 87 ? -13.542 -3.772 -7.951 1.00 71.81 87 GLY A CA 1
ATOM 716 C C . GLY A 1 87 ? -13.649 -2.821 -6.751 1.00 71.81 87 GLY A C 1
ATOM 717 O O . GLY A 1 87 ? -12.804 -1.946 -6.580 1.00 71.81 87 GLY A O 1
ATOM 718 N N . MET A 1 88 ? -14.607 -3.062 -5.849 1.00 81.88 88 MET A N 1
ATOM 719 C CA . MET A 1 88 ? -14.856 -2.208 -4.682 1.00 81.88 88 MET A CA 1
ATOM 720 C C . MET A 1 88 ? -13.713 -2.246 -3.666 1.00 81.88 88 MET A C 1
ATOM 722 O O . MET A 1 88 ? -13.578 -1.320 -2.876 1.00 81.88 88 MET A O 1
ATOM 726 N N . VAL A 1 89 ? -12.879 -3.295 -3.652 1.00 86.38 89 VAL A N 1
ATOM 727 C CA . VAL A 1 89 ? -11.767 -3.391 -2.687 1.00 86.38 89 VAL A CA 1
ATOM 728 C C . VAL A 1 89 ? -10.746 -2.271 -2.892 1.00 86.38 89 VAL A C 1
ATOM 730 O O . VAL A 1 89 ? -10.223 -1.719 -1.927 1.00 86.38 89 VAL A O 1
ATOM 733 N N . VAL A 1 90 ? -10.504 -1.903 -4.153 1.00 88.12 90 VAL A N 1
ATOM 734 C CA . VAL A 1 90 ? -9.591 -0.819 -4.507 1.00 88.12 90 VAL A CA 1
ATOM 735 C C . VAL A 1 90 ? -10.249 0.527 -4.227 1.00 88.12 90 VAL A C 1
ATOM 737 O O . VAL A 1 90 ? -9.595 1.414 -3.695 1.00 88.12 90 VAL A O 1
ATOM 740 N N . GLU A 1 91 ? -11.548 0.669 -4.494 1.00 88.62 91 GLU A N 1
ATOM 741 C CA . GLU A 1 91 ? -12.296 1.890 -4.170 1.00 88.62 91 GLU A CA 1
ATOM 742 C C . GLU A 1 91 ? -12.337 2.170 -2.664 1.00 88.62 91 GLU A C 1
ATOM 744 O O . GLU A 1 91 ? -12.176 3.314 -2.245 1.00 88.62 91 GLU A O 1
ATOM 749 N N . VAL A 1 92 ? -12.491 1.132 -1.837 1.00 89.00 92 VAL A N 1
ATOM 750 C CA . VAL A 1 92 ? -12.420 1.254 -0.375 1.00 89.00 92 VAL A CA 1
ATOM 751 C C . VAL A 1 92 ? -11.035 1.747 0.053 1.00 89.00 92 VAL A C 1
ATOM 753 O O . VAL A 1 92 ? -10.944 2.711 0.813 1.00 89.00 92 VAL A O 1
ATOM 756 N N . ALA A 1 93 ? -9.963 1.153 -0.481 1.00 90.81 93 ALA A N 1
ATOM 757 C CA . ALA A 1 93 ? -8.598 1.592 -0.192 1.00 90.81 93 ALA A CA 1
ATOM 758 C C . ALA A 1 93 ? -8.337 3.037 -0.658 1.00 90.81 93 ALA A C 1
ATOM 760 O O . ALA A 1 93 ? -7.742 3.820 0.079 1.00 90.81 93 ALA A O 1
ATOM 761 N N . VAL A 1 94 ? -8.833 3.422 -1.840 1.00 92.44 94 VAL A N 1
ATOM 762 C CA . VAL A 1 94 ? -8.791 4.809 -2.335 1.00 92.44 94 VAL A CA 1
ATOM 763 C C . VAL A 1 94 ? -9.537 5.746 -1.386 1.00 92.44 94 VAL A C 1
ATOM 765 O O . VAL A 1 94 ? -9.029 6.817 -1.070 1.00 92.44 94 VAL A O 1
ATOM 768 N N . GLY A 1 95 ? -10.708 5.344 -0.887 1.00 91.12 95 GLY A N 1
ATOM 769 C CA . GLY A 1 95 ? -11.470 6.118 0.090 1.00 91.12 95 GLY A CA 1
ATOM 770 C C . GLY A 1 95 ? -10.681 6.390 1.370 1.00 91.12 95 GLY A C 1
ATOM 771 O O . GLY A 1 95 ? -10.718 7.505 1.885 1.00 91.12 95 GLY A O 1
ATOM 772 N N . TRP A 1 96 ? -9.918 5.410 1.856 1.00 90.75 96 TRP A N 1
ATOM 773 C CA . TRP A 1 96 ? -9.045 5.598 3.016 1.00 90.75 96 TRP A CA 1
ATOM 774 C C . TRP A 1 96 ? -7.848 6.493 2.710 1.00 90.75 96 TRP A C 1
ATOM 776 O O . TRP A 1 96 ? -7.544 7.378 3.507 1.00 90.75 96 TRP A O 1
ATOM 786 N N . LEU A 1 97 ? -7.210 6.319 1.554 1.00 91.38 97 LEU A N 1
ATOM 787 C CA . LEU A 1 97 ? -6.063 7.131 1.139 1.00 91.38 97 LEU A CA 1
ATOM 788 C C . LEU A 1 97 ? -6.432 8.597 0.890 1.00 91.38 97 LEU A C 1
ATOM 790 O O . LEU A 1 97 ? -5.666 9.489 1.232 1.00 91.38 97 LEU A O 1
ATOM 794 N N . ASN A 1 98 ? -7.622 8.853 0.350 1.00 89.06 98 ASN A N 1
ATOM 795 C CA . ASN A 1 98 ? -8.144 10.209 0.179 1.00 89.06 98 ASN A CA 1
ATOM 796 C C . ASN A 1 98 ? -8.622 10.827 1.509 1.00 89.06 98 ASN A C 1
ATOM 798 O O . ASN A 1 98 ? -8.986 12.001 1.552 1.00 89.06 98 ASN A O 1
ATOM 802 N N . SER A 1 99 ? -8.675 10.036 2.585 1.00 83.88 99 SER A N 1
ATOM 803 C CA . SER A 1 99 ? -9.029 10.489 3.931 1.00 83.88 99 SER A CA 1
ATOM 804 C C . SER A 1 99 ? -7.775 10.741 4.781 1.00 83.88 99 SER A C 1
ATOM 806 O O . SER A 1 99 ? -6.649 10.684 4.292 1.00 83.88 99 SER A O 1
ATOM 808 N N . LEU A 1 100 ? -7.954 10.981 6.084 1.00 74.81 100 LEU A N 1
ATOM 809 C CA . LEU A 1 100 ? -6.852 11.232 7.024 1.00 74.81 100 LEU A CA 1
ATOM 810 C C . LEU A 1 100 ? -5.831 10.086 7.124 1.00 74.81 100 LEU A C 1
ATOM 812 O O . LEU A 1 100 ? -4.716 10.323 7.572 1.00 74.81 100 LEU A O 1
ATOM 816 N N . LEU A 1 101 ? -6.182 8.864 6.713 1.00 86.62 101 LEU A N 1
ATOM 817 C CA . LEU A 1 101 ? -5.244 7.738 6.726 1.00 86.62 101 LEU A CA 1
ATOM 818 C C . LEU A 1 101 ? -4.211 7.787 5.598 1.00 86.62 101 LEU A C 1
ATOM 820 O O . LEU A 1 101 ? -3.216 7.076 5.686 1.00 86.62 101 LEU A O 1
ATOM 824 N N . GLY A 1 102 ? -4.433 8.599 4.560 1.00 89.44 102 GLY A N 1
ATOM 825 C CA . GLY A 1 102 ? -3.521 8.733 3.429 1.00 89.44 102 GLY A CA 1
ATOM 826 C C . GLY A 1 102 ? -2.074 8.942 3.863 1.00 89.44 102 GLY A C 1
ATOM 827 O O . GLY A 1 102 ? -1.280 8.023 3.662 1.00 89.44 102 GLY A O 1
ATOM 828 N N . PRO 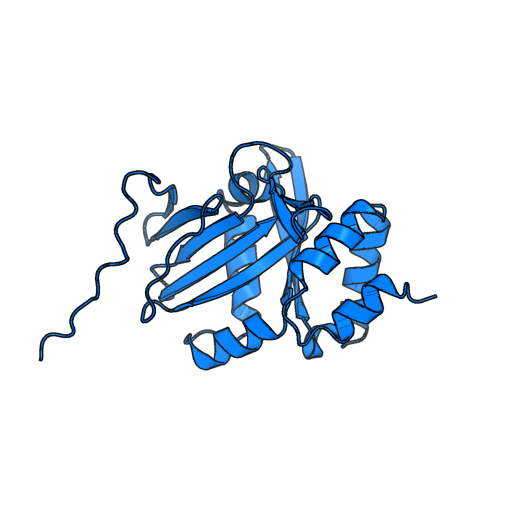A 1 103 ? -1.742 10.082 4.498 1.00 90.88 103 PRO A N 1
ATOM 829 C CA . PRO A 1 103 ? -0.376 10.392 4.920 1.00 90.88 103 PRO A CA 1
ATOM 830 C C . PRO A 1 103 ? 0.256 9.287 5.769 1.00 90.88 103 PRO A C 1
ATOM 832 O O . PRO A 1 103 ? 1.340 8.820 5.445 1.00 90.88 103 PRO A O 1
ATOM 835 N N . GLU A 1 104 ? -0.469 8.773 6.766 1.00 88.88 104 GLU A N 1
ATOM 836 C CA . GLU A 1 104 ? 0.004 7.690 7.640 1.00 88.88 104 GLU A CA 1
ATOM 837 C C . GLU A 1 104 ? 0.392 6.420 6.868 1.00 88.88 104 GLU A C 1
ATOM 839 O O . GLU A 1 104 ? 1.345 5.734 7.231 1.00 88.88 104 GLU A O 1
ATOM 844 N N . ILE A 1 105 ? -0.326 6.084 5.792 1.00 90.12 105 ILE A N 1
ATOM 845 C CA . ILE A 1 105 ? -0.017 4.905 4.976 1.00 90.12 105 ILE A CA 1
ATOM 846 C C . ILE A 1 105 ? 1.217 5.155 4.108 1.00 90.12 105 ILE A C 1
ATOM 848 O O . ILE A 1 105 ? 2.092 4.296 4.043 1.00 90.12 105 ILE A O 1
ATOM 852 N N . VAL A 1 106 ? 1.283 6.298 3.422 1.00 91.31 106 VAL A N 1
ATOM 853 C CA . VAL A 1 106 ? 2.297 6.537 2.381 1.00 91.31 106 VAL A CA 1
ATOM 854 C C . VAL A 1 106 ? 3.589 7.187 2.887 1.00 91.31 106 VAL A C 1
ATOM 856 O O . VAL A 1 106 ? 4.573 7.206 2.153 1.00 91.31 106 VAL A O 1
ATOM 859 N N . GLU A 1 107 ? 3.628 7.690 4.125 1.00 90.50 107 GLU A N 1
ATOM 860 C CA . GLU A 1 107 ? 4.875 8.107 4.793 1.00 90.50 107 GLU A CA 1
ATOM 861 C C . GLU A 1 107 ? 5.732 6.909 5.233 1.00 90.50 107 GLU A C 1
ATOM 863 O O . GLU A 1 107 ? 6.951 7.029 5.341 1.00 90.50 107 GLU A O 1
ATOM 868 N N . HIS A 1 108 ? 5.119 5.735 5.414 1.00 90.50 108 HIS A N 1
ATOM 869 C CA . HIS A 1 108 ? 5.787 4.499 5.836 1.00 90.50 108 HIS A CA 1
ATOM 870 C C . HIS A 1 108 ? 6.051 3.594 4.637 1.00 90.50 108 HIS A C 1
ATOM 872 O O . HIS A 1 108 ? 5.459 2.525 4.468 1.00 90.50 108 HIS A O 1
ATOM 878 N N . GLN A 1 109 ? 6.923 4.084 3.762 1.00 92.69 109 GLN A N 1
ATOM 879 C CA . GLN A 1 109 ? 7.262 3.417 2.514 1.00 92.69 109 GLN A CA 1
ATOM 880 C C . GLN A 1 109 ? 8.110 2.173 2.762 1.00 92.69 109 GLN A C 1
ATOM 882 O O . GLN A 1 109 ? 8.940 2.122 3.673 1.00 92.69 109 GLN A O 1
ATOM 887 N N . ALA A 1 110 ? 7.944 1.189 1.891 1.00 91.69 110 ALA A N 1
ATOM 888 C CA . ALA A 1 110 ? 8.683 -0.055 1.918 1.00 91.69 110 ALA A CA 1
ATOM 889 C C . ALA A 1 110 ? 9.459 -0.265 0.621 1.00 91.69 110 ALA A C 1
ATOM 891 O O . ALA A 1 110 ? 9.084 0.206 -0.455 1.00 91.69 110 ALA A O 1
ATOM 892 N N . GLU A 1 111 ? 10.541 -1.022 0.721 1.00 91.81 111 GLU A N 1
ATOM 893 C CA . GLU A 1 111 ? 11.337 -1.438 -0.418 1.00 91.81 111 GLU A CA 1
ATOM 894 C C . GLU A 1 111 ? 11.699 -2.914 -0.352 1.00 91.81 111 GLU A C 1
ATOM 896 O O . GLU A 1 111 ? 11.566 -3.563 0.684 1.00 91.81 111 GLU A O 1
ATOM 901 N N . TRP A 1 112 ? 12.128 -3.459 -1.487 1.00 90.88 112 TRP A N 1
ATOM 902 C CA . TRP A 1 112 ? 12.542 -4.849 -1.561 1.00 90.88 112 TRP A CA 1
ATOM 903 C C . TRP A 1 112 ? 14.012 -4.984 -1.173 1.00 90.88 112 TRP A C 1
ATOM 905 O O . TRP A 1 112 ? 14.881 -4.439 -1.860 1.00 90.88 112 TRP A O 1
ATOM 915 N N . ASP A 1 113 ? 14.292 -5.774 -0.137 1.00 88.75 113 ASP A N 1
ATOM 916 C CA . ASP A 1 113 ? 15.646 -6.236 0.142 1.00 88.75 113 ASP A CA 1
ATOM 917 C C . ASP A 1 113 ? 15.937 -7.52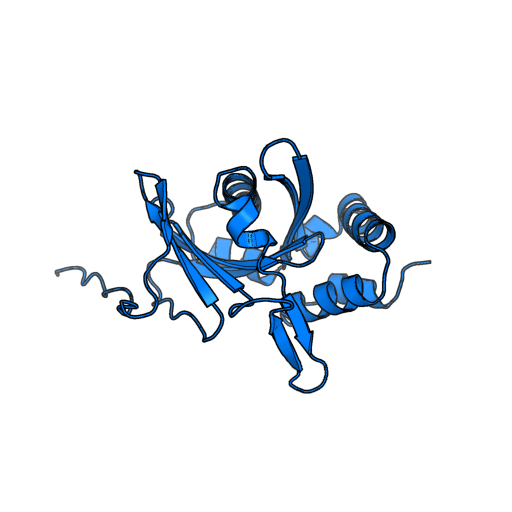3 -0.641 1.00 88.75 113 ASP A C 1
ATOM 919 O O . ASP A 1 113 ? 15.319 -8.575 -0.455 1.00 88.75 113 ASP A O 1
ATOM 923 N N . SER A 1 114 ? 16.924 -7.442 -1.532 1.00 85.62 114 SER A N 1
ATOM 924 C CA . SER A 1 114 ? 17.385 -8.582 -2.325 1.00 85.62 114 SER A CA 1
ATOM 925 C C . SER A 1 114 ? 18.110 -9.658 -1.508 1.00 85.62 114 SER A C 1
ATOM 927 O O . SER A 1 114 ? 18.151 -10.810 -1.951 1.00 85.62 114 SER A O 1
ATOM 929 N N . THR A 1 115 ? 18.651 -9.299 -0.340 1.00 87.19 115 THR A N 1
ATOM 930 C CA . THR A 1 115 ? 19.408 -10.197 0.541 1.00 87.19 115 THR A CA 1
ATOM 931 C C . THR A 1 115 ? 18.457 -11.123 1.285 1.00 87.19 115 THR A C 1
ATOM 933 O O . THR A 1 115 ? 18.502 -12.340 1.085 1.00 87.19 115 THR A O 1
ATOM 936 N N . ASP A 1 116 ? 17.534 -10.542 2.055 1.00 85.38 116 ASP A N 1
ATOM 937 C CA . ASP A 1 116 ? 16.569 -11.291 2.862 1.00 85.38 116 ASP A CA 1
ATOM 938 C C . ASP A 1 116 ? 15.311 -11.695 2.077 1.00 85.38 116 ASP A C 1
ATOM 940 O O . ASP A 1 116 ? 14.484 -12.470 2.564 1.00 85.38 116 ASP A O 1
ATOM 944 N N . LYS A 1 117 ? 15.188 -11.229 0.825 1.00 86.69 117 LYS A N 1
ATOM 945 C CA . LYS A 1 117 ? 14.065 -11.500 -0.087 1.00 86.69 117 LYS A CA 1
ATOM 946 C C . LYS A 1 117 ? 12.720 -11.161 0.556 1.00 86.69 117 LYS A C 1
ATOM 948 O O . LYS A 1 117 ? 11.784 -11.968 0.530 1.00 86.69 117 LYS A O 1
ATOM 953 N N . CYS A 1 118 ? 12.630 -9.971 1.138 1.00 87.38 118 CYS A N 1
ATOM 954 C CA . CYS A 1 118 ? 11.436 -9.488 1.815 1.00 87.38 118 CYS A CA 1
ATOM 955 C C . CYS A 1 118 ? 11.258 -7.973 1.645 1.00 87.38 118 CYS A C 1
ATOM 957 O O . CYS A 1 118 ? 12.163 -7.266 1.199 1.00 87.38 118 CYS A O 1
ATOM 959 N N . MET A 1 119 ? 10.062 -7.487 1.984 1.00 89.50 119 MET A N 1
ATOM 960 C CA . MET A 1 119 ? 9.794 -6.054 2.083 1.00 89.50 119 MET A CA 1
ATOM 961 C C . MET A 1 119 ? 10.328 -5.523 3.415 1.00 89.50 119 MET A C 1
ATOM 963 O O . MET A 1 119 ? 9.985 -6.053 4.475 1.00 89.50 119 MET A O 1
ATOM 967 N N . VAL A 1 120 ? 11.118 -4.456 3.356 1.00 91.25 120 VAL A N 1
ATOM 968 C CA . VAL A 1 120 ? 11.703 -3.764 4.511 1.00 91.25 120 VAL A CA 1
ATOM 969 C C . VAL A 1 120 ? 11.286 -2.290 4.507 1.00 91.25 120 VAL A C 1
ATOM 971 O O . VAL A 1 120 ? 11.011 -1.743 3.437 1.00 91.25 120 VAL A O 1
ATOM 974 N N . PRO A 1 121 ? 11.177 -1.631 5.672 1.00 91.75 121 PRO A N 1
ATOM 975 C CA . PRO A 1 121 ? 10.863 -0.205 5.717 1.00 91.75 121 PRO A CA 1
ATOM 976 C C . PRO A 1 121 ? 12.007 0.619 5.110 1.00 91.75 121 PRO A C 1
ATOM 978 O O . PRO A 1 121 ? 13.169 0.394 5.444 1.00 91.75 121 PRO A O 1
ATOM 981 N N . LYS A 1 122 ? 11.683 1.610 4.268 1.00 90.06 122 LYS A N 1
ATOM 982 C CA . LYS A 1 122 ? 12.649 2.639 3.834 1.00 90.06 122 LYS A CA 1
ATOM 983 C C . LYS A 1 122 ? 13.017 3.577 4.985 1.00 90.06 122 LYS A C 1
ATOM 985 O O . LYS A 1 122 ? 14.143 4.062 5.071 1.00 90.06 122 LYS A O 1
ATOM 990 N N . SER A 1 123 ? 12.051 3.849 5.856 1.00 83.75 123 SER A N 1
ATOM 991 C CA . SER A 1 123 ? 12.189 4.681 7.049 1.00 83.75 123 SER A CA 1
ATOM 992 C C . SER A 1 123 ? 11.205 4.226 8.133 1.00 83.75 123 SER A C 1
ATOM 994 O O . SER A 1 123 ? 10.160 3.646 7.842 1.00 83.75 123 SER A O 1
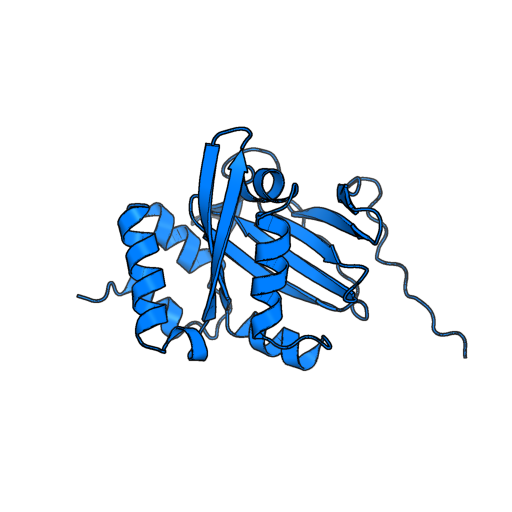ATOM 996 N N . GLY A 1 124 ? 11.541 4.490 9.399 1.00 81.38 124 GLY A N 1
ATOM 997 C CA . GLY A 1 124 ? 10.711 4.098 10.542 1.00 81.38 124 GLY A CA 1
ATOM 998 C C . GLY A 1 124 ? 10.728 2.593 10.832 1.00 81.38 124 GLY A C 1
ATOM 999 O O . GLY A 1 124 ? 11.675 1.890 10.480 1.00 81.38 124 GLY A O 1
ATOM 1000 N N . ASP A 1 125 ? 9.673 2.116 11.500 1.00 83.19 125 ASP A N 1
ATOM 1001 C CA . ASP A 1 125 ? 9.646 0.786 12.132 1.00 83.19 125 ASP A CA 1
ATOM 1002 C C . ASP A 1 125 ? 8.712 -0.228 11.443 1.00 83.19 125 ASP A C 1
ATOM 1004 O O . ASP A 1 125 ? 8.613 -1.379 11.881 1.00 83.19 125 ASP A O 1
ATOM 1008 N N . TRP A 1 126 ? 7.975 0.166 10.398 1.00 89.00 126 TRP A N 1
ATOM 1009 C CA . TRP A 1 126 ? 7.024 -0.726 9.729 1.00 89.00 126 TRP A CA 1
ATOM 1010 C C . TRP A 1 126 ? 6.969 -0.518 8.219 1.00 89.00 126 TRP A C 1
ATOM 1012 O O . TRP A 1 126 ? 7.143 0.587 7.721 1.00 89.00 126 TRP A O 1
ATOM 1022 N N . CYS A 1 127 ? 6.717 -1.610 7.497 1.00 90.12 127 CYS A N 1
ATOM 1023 C CA . CYS A 1 127 ? 6.669 -1.658 6.035 1.00 90.12 127 CYS A CA 1
ATOM 1024 C C . CYS A 1 127 ? 5.263 -1.939 5.487 1.00 90.12 127 CYS A C 1
ATOM 1026 O O . CYS A 1 127 ? 5.043 -1.871 4.280 1.00 90.12 127 CYS A O 1
ATOM 1028 N N . ALA A 1 128 ? 4.308 -2.261 6.362 1.00 91.56 128 ALA A N 1
ATOM 1029 C CA . ALA A 1 128 ? 2.932 -2.528 5.975 1.00 91.56 128 ALA A CA 1
ATOM 1030 C C . ALA A 1 128 ? 1.931 -1.891 6.939 1.00 91.56 128 ALA A C 1
ATOM 1032 O O . ALA A 1 128 ? 2.172 -1.782 8.143 1.00 91.56 128 ALA A O 1
ATOM 1033 N N . THR A 1 129 ? 0.760 -1.560 6.409 1.00 92.75 129 THR A N 1
ATOM 1034 C CA . THR A 1 129 ? -0.368 -1.025 7.164 1.00 92.75 129 THR A CA 1
ATOM 1035 C C . THR A 1 129 ? -1.575 -1.938 7.012 1.00 92.75 129 THR A C 1
ATOM 1037 O O . THR A 1 129 ? -2.101 -2.125 5.919 1.00 92.75 129 THR A O 1
ATOM 1040 N N . ALA A 1 130 ? -2.037 -2.515 8.115 1.00 92.00 130 ALA A N 1
ATOM 1041 C CA . ALA A 1 130 ? -3.279 -3.261 8.185 1.00 92.00 130 ALA A CA 1
ATOM 1042 C C . ALA A 1 130 ? -4.425 -2.341 8.611 1.00 92.00 130 ALA A C 1
ATOM 1044 O O . ALA A 1 130 ? -4.342 -1.680 9.641 1.00 92.00 130 ALA A O 1
ATOM 1045 N N . ILE A 1 131 ? -5.513 -2.336 7.848 1.00 91.12 131 ILE A N 1
ATOM 1046 C CA . ILE A 1 131 ? -6.727 -1.580 8.151 1.00 91.12 131 ILE A CA 1
ATOM 1047 C C . ILE A 1 131 ? -7.857 -2.571 8.366 1.00 91.12 131 ILE A C 1
ATOM 1049 O O . ILE A 1 131 ? -8.236 -3.313 7.458 1.00 91.12 131 ILE A O 1
ATOM 1053 N N . VAL A 1 132 ? -8.374 -2.594 9.588 1.00 89.56 132 VAL A N 1
ATOM 1054 C CA . VAL A 1 132 ? -9.490 -3.433 10.015 1.00 89.56 132 VAL A CA 1
ATOM 1055 C C . VAL A 1 132 ? -10.769 -2.638 9.804 1.00 89.56 132 VAL A C 1
ATOM 1057 O O . VAL A 1 132 ? -11.065 -1.723 10.565 1.00 89.56 132 VAL A O 1
ATOM 1060 N N . ASP A 1 133 ? -11.529 -2.984 8.772 1.00 87.19 133 ASP A N 1
ATOM 1061 C CA . ASP A 1 133 ? -12.807 -2.353 8.475 1.00 87.19 133 ASP A CA 1
ATOM 1062 C C . ASP A 1 133 ? -13.934 -3.067 9.225 1.00 87.19 133 ASP A C 1
ATOM 1064 O O . ASP A 1 133 ? -14.419 -4.142 8.840 1.00 87.19 133 ASP A O 1
ATOM 1068 N N . GLU A 1 134 ? -14.377 -2.468 10.327 1.00 84.88 134 GLU A N 1
ATOM 1069 C CA . GLU A 1 134 ? -15.466 -3.032 11.105 1.00 84.88 134 GLU A CA 1
ATOM 1070 C C . GLU A 1 134 ? -16.813 -2.937 10.387 1.00 84.88 134 GLU A C 1
ATOM 1072 O O . GLU A 1 134 ? -17.669 -3.802 10.598 1.00 84.88 134 GLU A O 1
ATOM 1077 N N . LYS A 1 135 ? -17.008 -1.936 9.526 1.00 82.06 135 LYS A N 1
ATOM 1078 C CA . LYS A 1 135 ? -18.258 -1.740 8.790 1.00 82.06 135 LYS A CA 1
ATOM 1079 C C . LYS A 1 135 ? -18.458 -2.844 7.756 1.00 82.06 135 LYS A C 1
ATOM 1081 O O . LYS A 1 135 ? -19.533 -3.438 7.702 1.00 82.06 135 LYS A O 1
ATOM 1086 N N . HIS A 1 136 ? -17.438 -3.129 6.952 1.00 81.50 136 HIS A N 1
ATOM 1087 C CA . HIS A 1 136 ? -17.526 -4.101 5.860 1.00 81.50 136 HIS A CA 1
ATOM 1088 C C . HIS A 1 136 ? -17.069 -5.506 6.256 1.00 81.50 136 HIS A C 1
ATOM 1090 O O . HIS A 1 136 ? -17.355 -6.477 5.556 1.00 81.50 136 HIS A O 1
ATOM 1096 N N . GLY A 1 137 ? -16.409 -5.642 7.402 1.00 83.69 137 GLY A N 1
ATOM 1097 C CA . GLY A 1 137 ? -16.118 -6.939 7.984 1.00 83.69 137 GLY A CA 1
ATOM 1098 C C . GLY A 1 137 ? -14.910 -7.653 7.396 1.00 83.69 137 GLY A C 1
ATOM 1099 O O . GLY A 1 137 ? -14.909 -8.883 7.321 1.00 83.69 137 GLY A O 1
ATOM 1100 N N . PHE A 1 138 ? -13.882 -6.901 7.020 1.0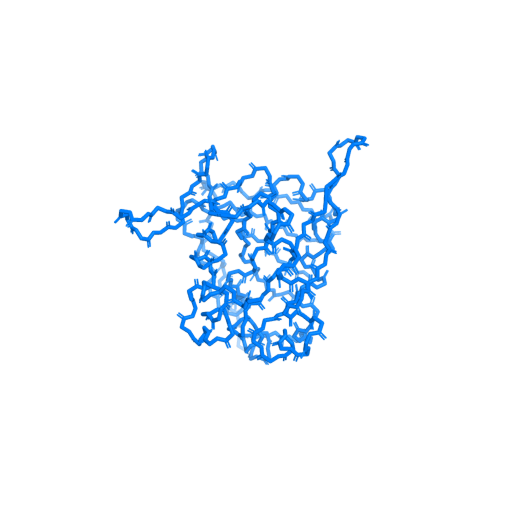0 87.19 138 PHE A N 1
ATOM 1101 C CA . PHE A 1 138 ? -12.616 -7.443 6.545 1.00 87.19 138 PHE A CA 1
ATOM 1102 C C . PHE A 1 138 ? -11.439 -6.569 6.980 1.00 87.19 138 PHE A C 1
ATOM 1104 O O . PHE A 1 138 ? -11.602 -5.412 7.349 1.00 87.19 138 PHE A O 1
ATOM 1111 N N . THR A 1 139 ? -10.242 -7.129 6.894 1.00 89.06 139 THR A N 1
ATOM 1112 C CA . THR A 1 139 ? -8.966 -6.443 7.052 1.00 89.06 139 THR A CA 1
ATOM 1113 C C . THR A 1 139 ? -8.242 -6.438 5.713 1.00 89.06 139 THR A C 1
ATOM 1115 O O . THR A 1 139 ? -8.110 -7.489 5.075 1.00 89.06 139 THR A O 1
ATOM 1118 N N . LEU A 1 140 ? -7.746 -5.272 5.302 1.00 91.44 140 LEU A N 1
ATOM 1119 C CA . LEU A 1 140 ? -6.780 -5.148 4.210 1.00 91.44 140 LEU A CA 1
ATOM 1120 C C . LEU A 1 140 ? -5.395 -4.890 4.776 1.00 91.44 140 LEU A C 1
ATOM 1122 O O . LEU A 1 140 ? -5.260 -4.176 5.761 1.00 91.44 140 LEU A O 1
ATOM 1126 N N . VAL A 1 141 ? -4.375 -5.449 4.135 1.00 91.81 141 VAL A N 1
ATOM 1127 C CA . VAL A 1 141 ? -2.977 -5.097 4.395 1.00 91.81 141 VAL A CA 1
ATOM 1128 C C . VAL A 1 141 ? -2.432 -4.398 3.165 1.00 91.81 141 VAL A C 1
ATOM 1130 O O . VAL A 1 141 ? -2.563 -4.916 2.054 1.00 91.81 141 VAL A O 1
ATOM 1133 N N . LEU A 1 142 ? -1.856 -3.226 3.387 1.00 94.06 142 LEU A N 1
ATOM 1134 C CA . LEU A 1 142 ? -1.342 -2.320 2.379 1.00 94.06 142 LEU A CA 1
ATOM 1135 C C . LEU A 1 142 ? 0.171 -2.175 2.537 1.00 94.06 142 LEU A C 1
ATOM 1137 O O . LEU A 1 142 ? 0.661 -2.063 3.657 1.00 94.06 142 LEU A O 1
ATOM 1141 N N . GLU A 1 143 ? 0.886 -2.127 1.424 1.00 94.56 143 GLU A N 1
ATOM 1142 C CA . GLU A 1 143 ? 2.296 -1.732 1.345 1.00 94.56 143 GLU A CA 1
ATOM 1143 C C . GLU A 1 143 ? 2.388 -0.484 0.466 1.00 94.56 143 GLU A C 1
ATOM 1145 O O . GLU A 1 143 ? 1.789 -0.448 -0.611 1.00 94.56 143 GLU A O 1
ATOM 1150 N N . ALA A 1 144 ? 3.105 0.544 0.916 1.00 93.81 144 ALA A N 1
ATOM 1151 C CA . ALA A 1 144 ? 3.291 1.774 0.155 1.00 93.81 144 ALA A CA 1
ATOM 1152 C C . ALA A 1 144 ? 4.699 1.834 -0.447 1.00 93.81 144 ALA A C 1
ATOM 1154 O O . ALA A 1 144 ? 5.685 1.583 0.243 1.00 93.81 144 ALA A O 1
ATOM 1155 N N . GLY A 1 145 ? 4.783 2.185 -1.727 1.00 91.50 145 GLY A N 1
ATOM 1156 C CA . GLY A 1 145 ? 6.006 2.678 -2.359 1.00 91.50 145 GLY A CA 1
ATOM 1157 C C . GLY A 1 145 ? 6.011 4.206 -2.432 1.00 91.50 145 GLY A C 1
ATOM 1158 O O . GLY A 1 145 ? 5.173 4.876 -1.829 1.00 91.50 145 GLY A O 1
ATOM 1159 N N . GLU A 1 146 ? 6.917 4.770 -3.224 1.00 88.88 146 GLU A N 1
ATOM 1160 C CA . GLU A 1 146 ? 6.994 6.221 -3.453 1.00 88.88 146 GLU A CA 1
ATOM 1161 C C . GLU A 1 146 ? 5.806 6.758 -4.262 1.00 88.88 146 GLU A C 1
ATOM 1163 O O . GLU A 1 146 ? 5.426 7.923 -4.139 1.00 88.88 146 GLU A O 1
ATOM 1168 N N . THR A 1 147 ? 5.222 5.922 -5.122 1.00 88.31 147 THR A N 1
ATOM 1169 C CA . THR A 1 147 ? 4.176 6.328 -6.073 1.00 88.31 147 THR A CA 1
ATOM 1170 C C . THR A 1 147 ? 3.014 5.348 -6.188 1.00 88.31 147 THR A C 1
ATOM 1172 O O . THR A 1 147 ? 2.086 5.559 -6.981 1.00 88.31 147 THR A O 1
ATOM 1175 N N . TYR A 1 148 ? 3.022 4.281 -5.393 1.00 90.94 148 TYR A N 1
ATOM 1176 C CA . TYR A 1 148 ? 1.958 3.285 -5.382 1.00 90.94 148 TYR A CA 1
ATOM 1177 C C . TYR A 1 148 ? 1.588 2.836 -3.973 1.00 90.94 148 TYR A C 1
ATOM 1179 O O . TYR A 1 148 ? 2.360 2.963 -3.030 1.00 90.94 148 TYR A O 1
ATOM 1187 N N . VAL A 1 149 ? 0.393 2.264 -3.863 1.00 93.69 149 VAL A N 1
ATOM 1188 C CA . VAL A 1 149 ? -0.071 1.514 -2.701 1.00 93.69 149 VAL A CA 1
ATOM 1189 C C . VAL A 1 149 ? -0.571 0.164 -3.195 1.00 93.69 149 VAL A C 1
ATOM 1191 O O . VAL A 1 149 ? -1.463 0.088 -4.039 1.00 93.69 149 VAL A O 1
ATOM 1194 N N . HIS A 1 150 ? 0.015 -0.910 -2.691 1.00 92.69 150 HIS A N 1
ATOM 1195 C CA . HIS A 1 150 ? -0.319 -2.278 -3.049 1.00 92.69 150 HIS A CA 1
AT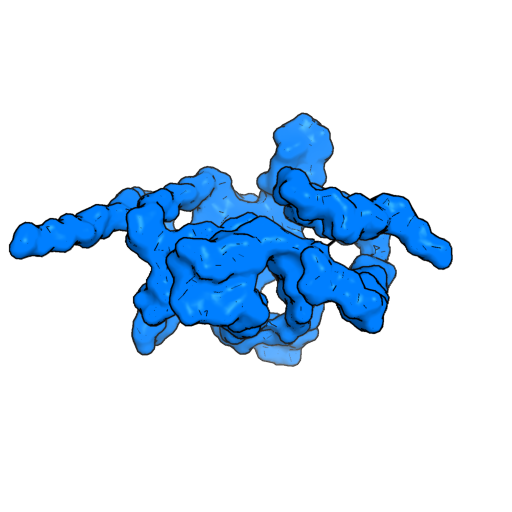OM 1196 C C . HIS A 1 150 ? -1.197 -2.916 -1.971 1.00 92.69 150 HIS A C 1
ATOM 1198 O O . HIS A 1 150 ? -0.836 -2.940 -0.798 1.00 92.69 150 HIS A O 1
ATOM 1204 N N . ILE A 1 151 ? -2.343 -3.474 -2.369 1.00 92.38 151 ILE A N 1
ATOM 1205 C CA . ILE A 1 151 ? -3.183 -4.307 -1.506 1.00 92.38 151 ILE A CA 1
ATOM 1206 C C . ILE A 1 151 ? -2.603 -5.723 -1.497 1.00 92.38 151 ILE A C 1
ATOM 1208 O O . ILE A 1 151 ? -2.821 -6.505 -2.420 1.00 92.38 151 ILE A O 1
ATOM 1212 N N . VAL A 1 152 ? -1.884 -6.059 -0.431 1.00 89.12 152 VAL A N 1
ATOM 1213 C CA . VAL A 1 152 ? -1.120 -7.308 -0.295 1.00 89.12 152 VAL A CA 1
ATOM 1214 C C . VAL A 1 152 ? -2.026 -8.493 0.006 1.00 89.12 152 VAL A C 1
ATOM 1216 O O . VAL A 1 152 ? -1.897 -9.586 -0.551 1.00 89.12 152 VAL A O 1
ATOM 1219 N N . THR A 1 153 ? -2.966 -8.300 0.931 1.00 87.88 153 THR A N 1
ATOM 1220 C CA . THR A 1 153 ? -3.889 -9.358 1.334 1.00 87.88 153 THR A CA 1
ATOM 1221 C C . THR A 1 153 ? -5.211 -8.800 1.838 1.00 87.88 153 THR A C 1
ATOM 1223 O O . THR A 1 153 ? -5.272 -7.722 2.423 1.00 87.88 153 THR A O 1
ATOM 1226 N N . LEU A 1 154 ? -6.258 -9.606 1.657 1.00 87.88 154 LEU A N 1
ATOM 1227 C CA . LEU A 1 154 ? -7.561 -9.453 2.286 1.00 87.88 154 LEU A CA 1
ATOM 1228 C C . LEU A 1 154 ? -7.810 -10.635 3.229 1.00 87.88 154 LEU A C 1
ATOM 1230 O O . LEU A 1 154 ? -7.584 -11.801 2.865 1.00 87.88 154 LEU A O 1
ATOM 1234 N N . VAL A 1 155 ? -8.299 -10.334 4.430 1.00 85.06 155 VAL A N 1
ATOM 1235 C CA . VAL A 1 155 ? -8.747 -11.312 5.430 1.00 85.06 155 VAL A CA 1
ATOM 1236 C C . VAL A 1 155 ? -10.148 -10.924 5.879 1.00 85.06 155 VAL A C 1
ATOM 1238 O O . VAL A 1 155 ? -10.373 -9.781 6.245 1.00 85.06 155 VAL A O 1
ATOM 1241 N N . ASP A 1 156 ? -11.109 -11.837 5.825 1.00 80.69 156 ASP A N 1
ATOM 1242 C CA . ASP A 1 156 ? -12.447 -11.555 6.352 1.00 80.69 156 ASP A CA 1
ATOM 1243 C C . ASP A 1 156 ? -12.488 -11.661 7.886 1.00 80.69 156 ASP A C 1
ATOM 1245 O O . ASP A 1 156 ? -11.593 -12.229 8.512 1.00 80.69 156 ASP A O 1
ATOM 1249 N N . LYS A 1 157 ? -13.564 -11.160 8.501 1.00 71.19 157 LYS A N 1
ATOM 1250 C CA . LYS A 1 157 ? -13.798 -11.248 9.954 1.00 71.19 157 LYS A CA 1
ATOM 1251 C C . LYS A 1 157 ? -13.918 -12.672 10.512 1.00 71.19 157 LYS A C 1
ATOM 1253 O O . LYS A 1 157 ? -13.906 -12.840 11.730 1.00 71.19 157 LYS A O 1
ATOM 1258 N N . THR A 1 158 ? -14.106 -13.687 9.671 1.00 64.44 158 THR A N 1
ATOM 1259 C CA . THR A 1 158 ? -14.254 -15.083 10.115 1.00 64.44 158 THR A CA 1
ATOM 1260 C C . THR A 1 158 ? -12.907 -15.771 10.326 1.00 64.44 158 THR A C 1
ATOM 1262 O O . THR A 1 158 ? -12.821 -16.729 11.096 1.00 64.44 158 THR A O 1
ATOM 1265 N N . HIS A 1 159 ? -11.849 -15.245 9.711 1.00 66.62 159 HIS A N 1
ATOM 1266 C CA . HIS A 1 159 ? -10.481 -15.702 9.894 1.00 66.62 159 HIS A CA 1
ATOM 1267 C C . HIS A 1 159 ? -9.755 -14.815 10.913 1.00 66.62 159 HIS A C 1
ATOM 1269 O O . HIS A 1 159 ? -9.893 -13.594 10.923 1.00 66.62 159 HIS A O 1
ATOM 1275 N N . SER A 1 160 ? -8.941 -15.418 11.782 1.00 66.94 160 SER A N 1
ATOM 1276 C CA . SER A 1 160 ? -8.100 -14.647 12.698 1.00 66.94 160 SER A CA 1
ATOM 1277 C C . SER A 1 160 ? -6.992 -13.944 11.913 1.00 66.94 160 SER A C 1
ATOM 1279 O O . SER A 1 160 ? -6.079 -14.607 11.414 1.00 66.94 160 SER A O 1
ATOM 1281 N N . PHE A 1 161 ? -7.050 -12.616 11.822 1.00 76.44 161 PHE A N 1
ATOM 1282 C CA . PHE A 1 161 ? -5.918 -11.823 11.356 1.00 76.44 161 PHE A CA 1
ATOM 1283 C C . PHE A 1 161 ? -4.857 -11.745 12.459 1.00 76.44 161 PHE A C 1
ATOM 1285 O O . PHE A 1 161 ? -5.162 -11.423 13.608 1.00 76.44 161 PHE A O 1
ATOM 1292 N N . GLN A 1 162 ? -3.612 -12.055 12.108 1.00 77.50 162 GLN A N 1
ATOM 1293 C CA . GLN A 1 162 ? -2.446 -11.815 12.951 1.00 77.50 162 GLN A CA 1
ATOM 1294 C C . GLN A 1 162 ? -1.498 -10.912 12.173 1.00 77.50 162 GLN A C 1
ATOM 1296 O O . GLN A 1 162 ? -1.015 -11.292 11.104 1.00 77.50 162 GLN A O 1
ATOM 1301 N N . ALA A 1 163 ? -1.271 -9.709 12.698 1.00 79.25 163 ALA A N 1
ATOM 1302 C CA . ALA A 1 163 ? -0.318 -8.777 12.120 1.00 79.25 163 ALA A CA 1
ATOM 1303 C C . ALA A 1 163 ? 1.091 -9.373 12.214 1.00 79.25 163 ALA A C 1
ATOM 1305 O O . ALA A 1 163 ? 1.500 -9.869 13.267 1.00 79.25 163 ALA A O 1
ATOM 1306 N N . LYS A 1 164 ? 1.828 -9.343 11.102 1.00 81.38 164 LYS A N 1
ATOM 1307 C CA . LYS A 1 164 ? 3.241 -9.722 11.106 1.00 81.38 164 LYS A CA 1
ATOM 1308 C C . LYS A 1 164 ? 4.065 -8.615 11.781 1.00 81.38 164 LYS A C 1
ATOM 1310 O O . LYS A 1 164 ? 3.632 -7.460 11.787 1.00 81.38 164 LYS A O 1
ATOM 1315 N N . PRO A 1 165 ? 5.258 -8.929 12.319 1.00 80.69 165 PRO A N 1
ATOM 1316 C CA . PRO A 1 165 ? 6.224 -7.902 12.700 1.00 80.69 165 PRO A CA 1
ATOM 1317 C C . PRO A 1 165 ? 6.438 -6.903 11.554 1.00 80.69 165 PRO A C 1
ATOM 1319 O O . PRO A 1 165 ? 6.452 -7.304 10.391 1.00 80.69 165 PRO A O 1
ATOM 1322 N N . GLY A 1 166 ? 6.548 -5.612 11.878 1.00 85.69 166 GLY A N 1
ATOM 1323 C CA . GLY A 1 166 ? 6.637 -4.550 10.870 1.00 85.69 166 GLY A CA 1
ATOM 1324 C C . GLY A 1 166 ? 5.310 -4.219 10.174 1.00 85.69 166 GLY A C 1
ATOM 1325 O O . GLY A 1 166 ? 5.325 -3.599 9.115 1.00 85.69 166 GLY A O 1
ATOM 1326 N N . THR A 1 167 ? 4.162 -4.624 10.737 1.00 89.19 167 THR A N 1
ATOM 1327 C CA . THR A 1 167 ? 2.827 -4.189 10.291 1.00 89.19 167 THR A CA 1
ATOM 1328 C C . THR A 1 167 ? 2.173 -3.287 11.337 1.00 89.19 167 THR A C 1
ATOM 1330 O O . THR A 1 167 ? 1.956 -3.710 12.475 1.00 89.19 167 THR A O 1
ATOM 1333 N N . ARG A 1 168 ? 1.799 -2.065 10.952 1.00 90.69 168 ARG A N 1
ATOM 1334 C CA . ARG A 1 168 ? 0.997 -1.156 11.782 1.00 90.69 168 ARG A CA 1
ATOM 1335 C C . ARG A 1 168 ? -0.486 -1.447 11.594 1.00 90.69 168 ARG A C 1
ATOM 1337 O O . ARG A 1 168 ? -0.921 -1.645 10.468 1.00 90.69 168 ARG A O 1
ATOM 1344 N N . VAL A 1 169 ? -1.269 -1.470 12.672 1.00 89.94 169 VAL A N 1
ATOM 1345 C CA . VAL A 1 169 ? -2.709 -1.770 12.603 1.00 89.94 169 VAL A CA 1
ATOM 1346 C C . VAL A 1 169 ? -3.526 -0.516 12.897 1.00 89.94 169 VAL A C 1
ATOM 1348 O O . VAL A 1 169 ? -3.301 0.158 13.900 1.00 89.94 169 VAL A O 1
ATOM 1351 N N . PHE A 1 170 ? -4.496 -0.235 12.036 1.00 89.94 170 PHE A N 1
ATOM 1352 C CA . PHE A 1 170 ? -5.542 0.755 12.245 1.00 89.94 170 PHE A CA 1
ATOM 1353 C C . PHE A 1 170 ? -6.896 0.060 12.263 1.00 89.94 170 PHE A C 1
ATOM 1355 O O . PHE A 1 170 ? -7.164 -0.832 11.454 1.00 89.94 170 PHE A O 1
ATOM 1362 N N . VAL A 1 171 ? -7.764 0.493 13.168 1.00 88.12 171 VAL A N 1
ATOM 1363 C CA . VAL A 1 171 ? -9.154 0.046 13.218 1.00 88.12 171 VAL A CA 1
ATOM 1364 C C . VAL A 1 171 ? -10.031 1.170 12.697 1.00 88.12 171 VAL A C 1
ATOM 1366 O O . VAL A 1 171 ? -9.911 2.317 13.124 1.00 88.12 171 VAL A O 1
ATOM 1369 N N . MET A 1 172 ? -10.890 0.824 11.744 1.00 86.75 172 MET A N 1
ATOM 1370 C CA . MET A 1 172 ? -11.903 1.695 11.180 1.00 86.75 172 MET A CA 1
ATOM 1371 C C . MET A 1 172 ? -13.279 1.246 11.636 1.00 86.75 172 MET A C 1
ATOM 1373 O O . MET A 1 172 ? -13.785 0.204 11.210 1.00 86.75 172 MET A O 1
ATOM 1377 N N . ASP A 1 173 ? -13.891 2.067 12.480 1.00 82.50 173 ASP A N 1
ATOM 1378 C CA . ASP A 1 173 ? -15.249 1.869 12.962 1.00 82.50 173 ASP A CA 1
ATOM 1379 C C . ASP A 1 173 ? -16.172 3.013 12.506 1.00 82.50 173 ASP A C 1
ATOM 1381 O O . ASP A 1 173 ? -15.864 3.791 11.599 1.00 82.50 173 ASP A O 1
ATOM 1385 N N . ARG A 1 174 ? -17.359 3.104 13.112 1.00 77.56 174 ARG A N 1
ATOM 1386 C CA . ARG A 1 174 ? -18.349 4.141 12.783 1.00 77.56 174 ARG A CA 1
ATOM 1387 C C . ARG A 1 174 ? -17.945 5.564 13.192 1.00 77.56 174 ARG A C 1
ATOM 1389 O O . ARG A 1 174 ? -18.623 6.503 12.787 1.00 77.56 174 ARG A O 1
ATOM 1396 N N . TYR A 1 175 ? -16.924 5.720 14.027 1.00 74.62 175 TYR A N 1
ATOM 1397 C CA . TYR A 1 175 ? -16.476 6.994 14.587 1.00 74.62 175 TYR A CA 1
ATOM 1398 C C . TYR A 1 175 ? -15.212 7.526 13.918 1.00 74.62 175 TYR A C 1
ATOM 1400 O O . TYR A 1 175 ? -14.933 8.719 14.021 1.00 74.62 175 TYR A O 1
ATOM 1408 N N . GLY A 1 176 ? -14.468 6.674 13.218 1.00 77.12 176 GLY A N 1
ATOM 1409 C CA . GLY A 1 176 ? -13.299 7.074 12.449 1.00 77.12 176 GLY A CA 1
ATOM 1410 C C . GLY A 1 176 ? -12.226 5.998 12.442 1.00 77.12 176 GLY A C 1
ATOM 1411 O O . GLY A 1 176 ? -12.489 4.827 12.713 1.00 77.12 176 GLY A O 1
ATOM 1412 N N . ALA A 1 177 ? -11.008 6.415 12.110 1.00 80.62 177 ALA A N 1
ATOM 1413 C CA . ALA A 1 177 ? -9.838 5.556 12.133 1.00 80.62 177 ALA A CA 1
ATOM 1414 C C . ALA A 1 177 ? -8.960 5.879 13.344 1.00 80.62 177 ALA A C 1
ATOM 1416 O O . ALA A 1 177 ? -8.692 7.048 13.622 1.00 80.62 177 ALA A O 1
ATOM 1417 N N . PHE A 1 178 ? -8.482 4.851 14.039 1.00 82.81 178 PHE A N 1
ATOM 1418 C CA . PHE A 1 178 ? -7.513 5.004 15.123 1.00 82.81 178 PHE A CA 1
ATOM 1419 C C . PHE A 1 178 ? -6.449 3.909 15.065 1.00 82.81 178 PHE A C 1
ATOM 1421 O O . PHE A 1 178 ? -6.727 2.767 14.693 1.00 82.81 178 PHE A O 1
ATOM 1428 N N . ALA A 1 179 ? -5.214 4.267 15.420 1.00 79.50 179 ALA A N 1
ATOM 1429 C CA . ALA A 1 179 ? -4.114 3.316 15.494 1.00 79.50 179 ALA A CA 1
ATOM 1430 C C . ALA A 1 179 ? -4.313 2.376 16.689 1.00 79.50 179 ALA A C 1
ATOM 1432 O O . ALA A 1 179 ? -4.557 2.827 17.813 1.00 79.50 179 ALA A O 1
ATOM 1433 N N . GLU A 1 180 ? -4.182 1.074 16.459 1.00 76.44 180 GLU A N 1
ATOM 1434 C CA . GLU A 1 180 ? -4.166 0.094 17.536 1.00 76.44 180 GLU A CA 1
ATOM 1435 C C . GLU A 1 180 ? -2.772 0.069 18.178 1.00 76.44 180 GLU A C 1
ATOM 1437 O O . GLU A 1 180 ? -1.744 0.092 17.498 1.00 76.44 180 GLU A O 1
ATOM 1442 N N . ASP A 1 181 ? -2.730 0.044 19.509 1.00 60.47 181 ASP A N 1
ATOM 1443 C CA . ASP A 1 181 ? -1.481 -0.088 20.253 1.00 60.47 181 ASP A CA 1
ATOM 1444 C C . ASP A 1 181 ? -0.901 -1.500 20.022 1.00 60.47 181 ASP A C 1
ATOM 1446 O O . ASP A 1 181 ? -1.556 -2.485 20.383 1.00 60.47 181 ASP A O 1
ATOM 1450 N N . PRO A 1 182 ? 0.322 -1.637 19.470 1.00 52.91 182 PRO A N 1
ATOM 1451 C CA . PRO A 1 182 ? 0.944 -2.936 19.211 1.00 52.91 182 PRO A CA 1
ATOM 1452 C C . PRO A 1 182 ? 1.057 -3.816 20.464 1.00 52.91 182 PRO A C 1
ATOM 1454 O O . PRO A 1 182 ? 0.958 -5.041 20.372 1.00 52.91 182 PRO A O 1
ATOM 1457 N N . SER A 1 183 ? 1.202 -3.202 21.647 1.00 45.56 183 SER A N 1
ATOM 1458 C CA . SER A 1 183 ? 1.269 -3.898 22.941 1.00 45.56 183 SER A CA 1
ATOM 1459 C C . SER A 1 183 ? -0.082 -4.456 23.406 1.00 45.56 183 SER A C 1
ATOM 1461 O O . SER A 1 183 ? -0.146 -5.283 24.318 1.00 45.56 183 SER A O 1
ATOM 1463 N N . ARG A 1 184 ? -1.175 -4.023 22.767 1.00 44.19 184 ARG A N 1
ATOM 1464 C CA . ARG A 1 184 ? -2.549 -4.448 23.045 1.00 44.19 184 ARG A CA 1
ATOM 1465 C C . ARG A 1 184 ? -3.112 -5.393 21.998 1.00 44.19 184 ARG A C 1
ATOM 1467 O O . ARG A 1 184 ? -4.294 -5.705 22.123 1.00 44.19 184 ARG A O 1
ATOM 1474 N N . SER A 1 185 ? -2.299 -5.853 21.039 1.00 42.25 185 SER A N 1
ATOM 1475 C CA . SER A 1 185 ? -2.670 -6.802 19.981 1.00 42.25 185 SER A CA 1
ATOM 1476 C C . SER A 1 185 ? -3.292 -8.071 20.574 1.00 42.25 185 SER A C 1
ATOM 1478 O O . SER A 1 185 ? -2.656 -9.090 20.840 1.00 42.25 185 SER A O 1
ATOM 1480 N N . ARG A 1 186 ? -4.595 -8.003 20.845 1.00 41.12 186 ARG A N 1
ATOM 1481 C CA . ARG A 1 186 ? -5.380 -9.160 21.234 1.00 41.12 186 ARG A CA 1
ATOM 1482 C C . ARG A 1 186 ? -5.606 -9.935 19.944 1.00 41.12 186 ARG A C 1
ATOM 1484 O O . ARG A 1 186 ? -6.015 -9.331 18.955 1.00 41.12 186 ARG A O 1
ATOM 1491 N N . PRO A 1 187 ? -5.406 -11.262 19.924 1.00 39.97 187 PRO A N 1
ATOM 1492 C CA . PRO A 1 187 ? -5.928 -12.051 18.821 1.00 39.97 187 PRO A CA 1
ATOM 1493 C C . PRO A 1 187 ? -7.419 -11.725 18.708 1.00 39.97 187 PRO A C 1
ATOM 1495 O O . PRO A 1 187 ? -8.124 -11.795 19.722 1.00 39.97 187 PRO A O 1
ATOM 1498 N N . PHE A 1 188 ? -7.869 -11.311 17.517 1.00 43.50 188 PHE A N 1
ATOM 1499 C CA . PHE A 1 188 ? -9.272 -10.997 17.246 1.00 43.50 188 PHE A CA 1
ATOM 1500 C C . PHE A 1 188 ? -10.144 -12.067 17.898 1.00 43.50 188 PHE A C 1
ATOM 1502 O O . PHE A 1 188 ? -10.064 -13.256 17.571 1.00 43.50 188 PHE A O 1
ATOM 1509 N N . ARG A 1 189 ? -10.883 -11.662 18.937 1.00 34.94 189 ARG A N 1
ATOM 1510 C CA . ARG A 1 189 ? -11.601 -12.592 19.805 1.00 34.94 189 ARG A CA 1
ATOM 1511 C C . ARG A 1 189 ? -12.639 -13.294 18.941 1.00 34.94 189 ARG A C 1
ATOM 1513 O O . ARG A 1 189 ? -13.535 -12.649 18.407 1.00 34.94 189 ARG A O 1
ATOM 1520 N N . ARG A 1 190 ? -12.512 -14.619 18.835 1.00 34.41 190 ARG A N 1
ATOM 1521 C CA . ARG A 1 190 ? -13.511 -15.537 18.281 1.00 34.41 190 ARG A CA 1
ATOM 1522 C C . ARG A 1 190 ? -14.886 -15.109 18.803 1.00 34.41 190 ARG A C 1
ATOM 1524 O O . ARG A 1 190 ? -15.167 -15.314 19.985 1.00 34.41 190 ARG A O 1
ATOM 1531 N N . ILE A 1 191 ? -15.726 -14.512 17.956 1.00 33.91 191 ILE A N 1
ATOM 1532 C CA . ILE A 1 191 ? -17.150 -14.397 18.266 1.00 33.91 191 ILE A CA 1
ATOM 1533 C C . ILE A 1 191 ? -17.640 -15.841 18.233 1.00 33.91 191 ILE A C 1
ATOM 1535 O O . ILE A 1 191 ? -17.855 -16.419 17.168 1.00 33.91 191 ILE A O 1
ATOM 1539 N N . LYS A 1 192 ? -17.702 -16.482 19.405 1.00 30.28 192 LYS A N 1
ATOM 1540 C CA . LYS A 1 192 ? -18.469 -17.713 19.544 1.00 30.28 192 LYS A CA 1
ATOM 1541 C C . LYS A 1 192 ? -19.889 -17.328 19.144 1.00 30.28 192 LYS A C 1
ATOM 1543 O O . LYS A 1 192 ? -20.510 -16.524 19.830 1.00 30.28 192 LYS A O 1
ATOM 1548 N N . LYS A 1 193 ? -20.376 -17.872 18.029 1.00 34.47 193 LYS A N 1
ATOM 1549 C CA . LYS A 1 193 ? -21.816 -18.062 17.885 1.00 34.47 193 LYS A CA 1
ATOM 1550 C C . LYS A 1 193 ? -22.223 -18.910 19.087 1.00 34.47 193 LYS A C 1
ATOM 1552 O O . LYS A 1 193 ? -21.722 -20.026 19.234 1.00 34.47 193 LYS A O 1
ATOM 1557 N N . GLU A 1 194 ? -22.989 -18.324 19.997 1.00 34.44 194 GLU A N 1
ATOM 1558 C CA . GLU A 1 194 ? -23.732 -19.120 20.967 1.00 34.44 194 GLU A CA 1
ATOM 1559 C C . GLU A 1 194 ? -24.726 -20.016 20.204 1.00 34.44 194 GLU A C 1
ATOM 1561 O O . GLU A 1 194 ? -25.122 -19.646 19.093 1.00 34.44 194 GLU A O 1
ATOM 1566 N N . PRO A 1 195 ? -24.985 -21.227 20.730 1.00 45.09 195 PRO A N 1
ATOM 1567 C CA . PRO A 1 195 ? -25.631 -22.326 20.012 1.00 45.09 195 PRO A CA 1
ATOM 1568 C C . PRO A 1 195 ? -27.061 -22.032 19.555 1.00 45.09 195 PRO A C 1
ATOM 1570 O O . PRO A 1 195 ? -27.776 -21.283 20.257 1.00 45.09 195 PRO A O 1
#

Organism: Flavonifractor plautii (NCBI:txid292800)